Protein AF-A0A4Z0E5S8-F1 (afdb_monomer_lite)

Sequence (290 aa):
MPTSPVERHLGSRWPIILHRARAYRSSIPTEGMTGAAYADAVLFPDVEPTLIGEVLTLLNRRGLAWVRRSRGSVWVFGVRPKNIAIPKDTVAEASGALCQAIAGHMLALARTEAASRHASENGDQEGSCRLAGEGQVHCSRIVPIVRSHAIKGLALADIRNAMHDVFSPAAIEALTRYEARLAPEAVADALDEPQKAPKAKRLPNGLSLTEKAFEHIAAAGPAGATRTRLMDAIRPKPDAEAVSAVLAALTADGRVTEREVRSGGRGRPAVRFFAAPAGLSDAAAGLAAE

Structure (mmCIF, N/CA/C/O backbone):
data_AF-A0A4Z0E5S8-F1
#
_entry.id   AF-A0A4Z0E5S8-F1
#
loop_
_atom_site.group_PDB
_atom_site.id
_atom_site.type_symbol
_atom_site.label_atom_id
_atom_site.label_alt_id
_atom_site.label_comp_id
_atom_site.label_asym_id
_atom_site.label_entity_id
_atom_site.label_seq_id
_atom_site.pdbx_PDB_ins_code
_atom_site.Cartn_x
_atom_site.Cartn_y
_atom_site.Cartn_z
_atom_site.occupancy
_atom_site.B_iso_or_equiv
_atom_site.auth_seq_id
_atom_site.auth_comp_id
_atom_site.auth_asym_id
_atom_site.auth_atom_id
_atom_site.pdbx_PDB_model_num
ATOM 1 N N . MET A 1 1 ? -31.898 -15.618 -30.706 1.00 47.41 1 MET A N 1
ATOM 2 C CA . MET A 1 1 ? -31.291 -14.897 -29.561 1.00 47.41 1 MET A CA 1
ATOM 3 C C . MET A 1 1 ? -30.315 -13.869 -30.109 1.00 47.41 1 MET A C 1
ATOM 5 O O . MET A 1 1 ? -29.658 -14.208 -31.087 1.00 47.41 1 MET A O 1
ATOM 9 N N . PRO A 1 2 ? -30.210 -12.652 -29.550 1.00 48.88 2 PRO A N 1
ATOM 10 C CA . PRO A 1 2 ? -29.235 -11.685 -30.037 1.00 48.88 2 PRO A CA 1
ATOM 11 C C . PRO A 1 2 ? -27.818 -12.188 -29.727 1.00 48.88 2 PRO A C 1
ATOM 13 O O . PRO A 1 2 ? -27.374 -12.160 -28.582 1.00 48.88 2 PRO A O 1
ATOM 16 N N . THR A 1 3 ? -27.137 -12.694 -30.756 1.00 71.25 3 THR A N 1
ATOM 17 C CA . THR A 1 3 ? -25.705 -13.007 -30.739 1.00 71.25 3 THR A CA 1
ATOM 18 C C . THR A 1 3 ? -24.931 -11.716 -30.542 1.00 71.25 3 THR A C 1
ATOM 20 O O . THR A 1 3 ? -25.133 -10.757 -31.297 1.00 71.25 3 THR A O 1
ATOM 23 N N . SER A 1 4 ? -24.060 -11.668 -29.538 1.00 83.38 4 SER A N 1
ATOM 24 C CA . SER A 1 4 ? -23.247 -10.470 -29.307 1.00 83.38 4 SER A CA 1
ATOM 25 C C . SER A 1 4 ? -22.392 -10.149 -30.555 1.00 83.38 4 SER A C 1
ATOM 27 O O . SER A 1 4 ? -22.113 -11.048 -31.354 1.00 83.38 4 SER A O 1
ATOM 29 N N . PRO A 1 5 ? -21.967 -8.890 -30.774 1.00 87.94 5 PRO A N 1
ATOM 30 C CA . PRO A 1 5 ? -21.055 -8.547 -31.872 1.00 87.94 5 PRO A CA 1
ATOM 31 C C . PRO A 1 5 ? -19.803 -9.436 -31.910 1.00 87.94 5 PRO A C 1
ATOM 33 O O . PRO A 1 5 ? -19.400 -9.876 -32.981 1.00 87.94 5 PRO A O 1
ATOM 36 N N . VAL A 1 6 ? -19.276 -9.794 -30.738 1.00 86.69 6 VAL A N 1
ATOM 37 C CA . VAL A 1 6 ? -18.133 -10.703 -30.573 1.00 86.69 6 VAL A CA 1
ATOM 38 C C . VAL A 1 6 ? -18.473 -12.129 -30.981 1.00 86.69 6 VAL A C 1
ATOM 40 O O . VAL A 1 6 ? -17.678 -12.780 -31.643 1.00 86.69 6 VAL A O 1
ATOM 43 N N . GLU A 1 7 ? -19.662 -12.625 -30.637 1.00 88.12 7 GLU A N 1
ATOM 44 C CA . GLU A 1 7 ? -20.102 -13.961 -31.059 1.00 88.12 7 GLU A CA 1
ATOM 45 C C . GLU A 1 7 ? -20.242 -14.043 -32.583 1.00 88.12 7 GLU A C 1
ATOM 47 O O . GLU A 1 7 ? -19.864 -15.048 -33.180 1.00 88.12 7 GLU A O 1
ATOM 52 N N . ARG A 1 8 ? -20.729 -12.970 -33.222 1.00 89.19 8 ARG A N 1
ATOM 53 C CA . ARG A 1 8 ? -20.789 -12.875 -34.688 1.00 89.19 8 ARG A CA 1
ATOM 54 C C . ARG A 1 8 ? -19.401 -12.800 -35.316 1.00 89.19 8 ARG A C 1
ATOM 56 O O . ARG A 1 8 ? -19.171 -13.465 -36.317 1.00 89.19 8 ARG A O 1
ATOM 63 N N . HIS A 1 9 ? -18.493 -12.030 -34.718 1.00 89.81 9 HIS A N 1
ATOM 64 C CA . HIS A 1 9 ? -17.111 -11.909 -35.178 1.00 89.81 9 HIS A CA 1
ATOM 65 C C . HIS A 1 9 ? -16.350 -13.241 -35.075 1.00 89.81 9 HIS A C 1
ATOM 67 O O . HIS A 1 9 ? -15.668 -13.639 -36.011 1.00 89.81 9 HIS A O 1
ATOM 73 N N . LEU A 1 10 ? -16.513 -13.965 -33.964 1.00 88.62 10 LEU A N 1
ATOM 74 C CA . LEU A 1 10 ? -15.852 -15.254 -33.746 1.00 88.62 10 LEU A CA 1
ATOM 75 C C . LEU A 1 10 ? -16.464 -16.391 -34.578 1.00 88.62 10 LEU A C 1
ATOM 77 O O . LEU A 1 10 ? -15.788 -17.390 -34.827 1.00 88.62 10 LEU A O 1
ATOM 81 N N . GLY A 1 11 ? -17.727 -16.269 -34.998 1.00 90.62 11 GLY A N 1
ATOM 82 C CA . GLY A 1 11 ? -18.385 -17.213 -35.900 1.00 90.62 11 GLY A CA 1
ATOM 83 C C . GLY A 1 11 ? -18.255 -18.669 -35.438 1.00 90.62 11 GLY A C 1
ATOM 84 O O . GLY A 1 11 ? -18.666 -19.031 -34.333 1.00 90.62 11 GLY A O 1
ATOM 85 N N . SER A 1 12 ? -17.646 -19.512 -36.276 1.00 89.62 12 SER A N 1
ATOM 86 C CA . SER A 1 12 ? -17.435 -20.944 -36.009 1.00 89.62 12 SER A CA 1
ATOM 87 C C . SER A 1 12 ? -16.475 -21.239 -34.851 1.00 89.62 12 SER A C 1
ATOM 89 O O . SER A 1 12 ? -16.514 -22.339 -34.301 1.00 89.62 12 SER A O 1
ATOM 91 N N . ARG A 1 13 ? -15.654 -20.270 -34.422 1.00 90.62 13 ARG A N 1
ATOM 92 C CA . ARG A 1 13 ? -14.747 -20.427 -33.272 1.00 90.62 13 ARG A CA 1
ATOM 93 C C . ARG A 1 13 ? -15.487 -20.357 -31.939 1.00 90.62 13 ARG A C 1
ATOM 95 O O . ARG A 1 13 ? -15.035 -20.929 -30.948 1.00 90.62 13 ARG A O 1
ATOM 102 N N . TRP A 1 14 ? -16.651 -19.704 -31.897 1.00 92.38 14 TRP A N 1
ATOM 103 C CA . TRP A 1 14 ? -17.391 -19.497 -30.652 1.00 92.38 14 TRP A CA 1
ATOM 104 C C . TRP A 1 14 ? -17.839 -20.804 -29.967 1.00 92.38 14 TRP A C 1
ATOM 106 O O . TRP A 1 14 ? -17.567 -20.964 -28.773 1.00 92.38 14 TRP A O 1
ATOM 116 N N . PRO A 1 15 ? -18.440 -21.787 -30.669 1.00 91.31 15 PRO A N 1
ATOM 117 C CA . PRO A 1 15 ? -18.728 -23.099 -30.085 1.00 91.31 15 PRO A CA 1
ATOM 118 C C . PRO A 1 15 ? -17.496 -23.807 -29.497 1.00 91.31 15 PRO A C 1
ATOM 120 O O . PRO A 1 15 ? -17.596 -24.423 -28.435 1.00 91.31 15 PRO A O 1
ATOM 123 N N . ILE A 1 16 ? -16.331 -23.677 -30.141 1.00 91.88 16 ILE A N 1
ATOM 124 C CA . ILE A 1 16 ? -15.073 -24.300 -29.697 1.00 91.88 16 ILE A CA 1
ATOM 125 C C . ILE A 1 16 ? -14.588 -23.658 -28.390 1.00 91.88 16 ILE A C 1
ATOM 127 O O . ILE A 1 16 ? -14.186 -24.358 -27.459 1.00 91.88 16 ILE A O 1
ATOM 131 N N . ILE A 1 17 ? -14.668 -22.328 -28.291 1.00 92.06 17 ILE A N 1
ATOM 132 C CA . ILE A 1 17 ? -14.325 -21.574 -27.076 1.00 92.06 17 ILE A CA 1
ATOM 133 C C . ILE A 1 17 ? -15.254 -21.965 -25.920 1.00 92.06 17 ILE A C 1
ATOM 135 O O . ILE A 1 17 ? -14.788 -22.220 -24.811 1.00 92.06 17 ILE A O 1
ATOM 139 N N . LEU A 1 18 ? -16.565 -22.075 -26.168 1.00 92.69 18 LEU A N 1
ATOM 140 C CA . LEU A 1 18 ? -17.527 -22.500 -25.144 1.00 92.69 18 LEU A CA 1
ATOM 141 C C . LEU A 1 18 ? -17.250 -23.919 -24.640 1.00 92.69 18 LEU A C 1
ATOM 143 O O . LEU A 1 18 ? -17.365 -24.174 -23.440 1.00 92.69 18 LEU A O 1
ATOM 147 N N . HIS A 1 19 ? -16.906 -24.839 -25.544 1.00 92.12 19 HIS A N 1
ATOM 148 C CA . HIS A 1 19 ? -16.567 -26.210 -25.182 1.00 92.12 19 HIS A CA 1
ATOM 149 C C . HIS A 1 19 ? -15.310 -26.260 -24.303 1.00 92.12 19 HIS A C 1
ATOM 151 O O . HIS A 1 19 ? -15.353 -26.838 -23.216 1.00 92.12 19 HIS A O 1
ATOM 157 N N . ARG A 1 20 ? -14.233 -25.570 -24.704 1.00 93.00 20 ARG A N 1
ATOM 158 C CA . ARG A 1 20 ? -12.997 -25.476 -23.910 1.00 93.00 20 ARG A CA 1
ATOM 159 C C . ARG A 1 20 ? -13.226 -24.829 -22.551 1.00 93.00 20 ARG A C 1
ATOM 161 O O . ARG A 1 20 ? -12.823 -25.392 -21.541 1.00 93.00 20 ARG A O 1
ATOM 168 N N . ALA A 1 21 ? -13.937 -23.704 -22.497 1.00 91.69 21 ALA A N 1
ATOM 169 C CA . ALA A 1 21 ? -14.231 -23.023 -21.237 1.00 91.69 21 ALA A CA 1
ATOM 170 C C . ALA A 1 21 ? -15.026 -23.911 -20.264 1.00 91.69 21 ALA A C 1
ATOM 172 O O . ALA A 1 21 ? -14.779 -23.877 -19.060 1.00 91.69 21 ALA A O 1
ATOM 173 N N . ARG A 1 22 ? -15.953 -24.735 -20.776 1.00 92.69 22 ARG A N 1
ATOM 174 C CA . ARG A 1 22 ? -16.684 -25.729 -19.971 1.00 92.69 22 ARG A CA 1
ATOM 175 C C . ARG A 1 22 ? -15.772 -26.828 -19.446 1.00 92.69 22 ARG A C 1
ATOM 177 O O . ARG A 1 22 ? -15.832 -27.113 -18.255 1.00 92.69 22 ARG A O 1
ATOM 184 N N . ALA A 1 23 ? -14.951 -27.417 -20.313 1.00 91.38 23 ALA A N 1
ATOM 185 C CA . ALA A 1 23 ? -14.029 -28.486 -19.939 1.00 91.38 23 ALA A CA 1
ATOM 186 C C . ALA A 1 23 ? -12.989 -28.006 -18.914 1.00 91.38 23 ALA A C 1
ATOM 188 O O . ALA A 1 23 ? -12.665 -28.720 -17.972 1.00 91.38 23 ALA A O 1
ATOM 189 N N . TYR A 1 24 ? -12.521 -26.766 -19.056 1.00 90.94 24 TYR A N 1
ATOM 190 C CA . TYR A 1 24 ? -11.487 -26.202 -18.196 1.00 90.94 24 TYR A CA 1
ATOM 191 C C . TYR A 1 24 ? -12.008 -25.716 -16.838 1.00 90.94 24 TYR A C 1
ATOM 193 O O . TYR A 1 24 ? -11.225 -25.479 -15.92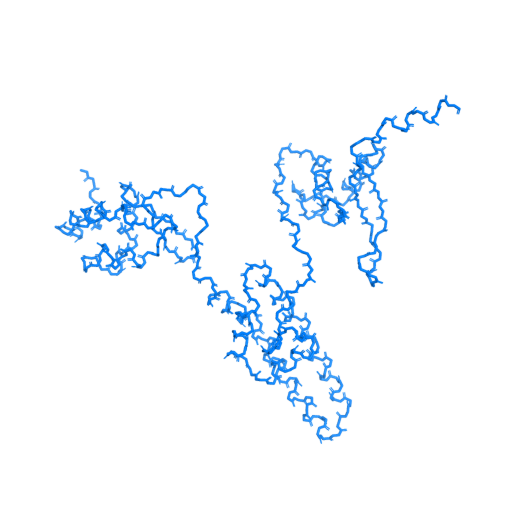4 1.00 90.94 24 TYR A O 1
ATOM 201 N N . ARG A 1 25 ? -13.329 -25.565 -16.673 1.00 88.19 25 ARG A N 1
ATOM 202 C CA . ARG A 1 25 ? -13.943 -24.946 -15.489 1.00 88.19 25 ARG A CA 1
ATOM 203 C C . ARG A 1 25 ? -13.520 -25.592 -14.166 1.00 88.19 25 ARG A C 1
ATOM 205 O O . ARG A 1 25 ? -13.305 -24.869 -13.196 1.00 88.19 25 ARG A O 1
ATOM 212 N N . SER A 1 26 ? -13.429 -26.921 -14.117 1.00 84.88 26 SER A N 1
ATOM 213 C CA . SER A 1 26 ? -13.019 -27.676 -12.921 1.00 84.88 26 SER A CA 1
ATOM 214 C C . SER A 1 26 ? -11.518 -27.613 -12.647 1.00 84.88 26 SER A C 1
ATOM 216 O O . SER A 1 26 ? -11.105 -27.865 -11.522 1.00 84.88 26 SER A O 1
ATOM 218 N N . SER A 1 27 ? -10.717 -27.272 -13.656 1.00 87.88 27 SER A N 1
ATOM 219 C CA . SER A 1 27 ? -9.258 -27.168 -13.561 1.00 87.88 27 SER A CA 1
ATOM 220 C C . SER A 1 27 ? -8.791 -25.782 -13.114 1.00 87.88 27 SER A C 1
ATOM 222 O O . SER A 1 27 ? -7.599 -25.573 -12.905 1.00 87.88 27 SER A O 1
ATOM 224 N N . ILE A 1 28 ? -9.708 -24.817 -12.976 1.00 86.56 28 ILE A N 1
ATOM 225 C CA . ILE A 1 28 ? -9.372 -23.484 -12.477 1.00 86.56 28 ILE A CA 1
ATOM 226 C C . ILE A 1 28 ? -9.097 -23.585 -10.968 1.00 86.56 28 ILE A C 1
ATOM 228 O O . ILE A 1 28 ? -9.996 -24.013 -10.237 1.00 86.56 28 ILE A O 1
ATOM 232 N N . PRO A 1 29 ? -7.916 -23.154 -10.484 1.00 82.44 29 PRO A N 1
ATOM 233 C CA . PRO A 1 29 ? -7.591 -23.159 -9.064 1.00 82.44 29 PRO A CA 1
ATOM 234 C C . PRO A 1 29 ? -8.644 -22.431 -8.230 1.00 82.44 29 PRO A C 1
ATOM 236 O O . PRO A 1 29 ? -9.232 -21.436 -8.666 1.00 82.44 29 PRO A O 1
ATOM 239 N N . THR A 1 30 ? -8.856 -22.897 -7.001 1.00 80.06 30 THR A N 1
ATOM 240 C CA . THR A 1 30 ? -9.837 -22.307 -6.081 1.00 80.06 30 THR A CA 1
ATOM 241 C C . THR A 1 30 ? -9.517 -20.841 -5.786 1.00 80.06 30 THR A C 1
ATOM 243 O O . THR A 1 30 ? -10.427 -20.017 -5.737 1.00 80.06 30 THR A O 1
ATOM 246 N N . GLU A 1 31 ? -8.233 -20.492 -5.666 1.00 76.75 31 GLU A N 1
ATOM 247 C CA . GLU A 1 31 ? -7.746 -19.113 -5.495 1.00 76.75 31 GLU A CA 1
ATOM 248 C C . GLU A 1 31 ? -7.916 -18.209 -6.729 1.00 76.75 31 GLU A C 1
ATOM 250 O O . GLU A 1 31 ? -7.772 -16.989 -6.628 1.00 76.75 31 GLU A O 1
ATOM 255 N N . GLY A 1 32 ? -8.314 -18.784 -7.865 1.00 83.94 32 GLY A N 1
ATOM 256 C CA . GLY A 1 32 ? -8.412 -18.113 -9.153 1.00 83.94 32 GLY A CA 1
ATOM 257 C C . GLY A 1 32 ? -7.076 -18.043 -9.883 1.00 83.94 32 GLY A C 1
ATOM 258 O O . GLY A 1 32 ? -6.019 -18.340 -9.341 1.00 83.94 32 GLY A O 1
ATOM 259 N N . MET A 1 33 ? -7.133 -17.636 -11.146 1.00 86.69 33 MET A N 1
ATOM 260 C CA . MET A 1 33 ? -5.951 -17.366 -11.967 1.00 86.69 33 MET A CA 1
ATOM 261 C C . MET A 1 33 ? -6.079 -16.023 -12.681 1.00 86.69 33 MET A C 1
ATOM 263 O O . MET A 1 33 ? -7.179 -15.468 -12.800 1.00 86.69 33 MET A O 1
ATOM 267 N N . THR A 1 34 ? -4.958 -15.493 -13.167 1.00 87.31 34 THR A N 1
ATOM 268 C CA . THR A 1 34 ? -4.949 -14.238 -13.921 1.00 87.31 34 THR A CA 1
ATOM 269 C C . THR A 1 34 ? -5.697 -14.393 -15.248 1.00 87.31 34 THR A C 1
ATOM 271 O O . THR A 1 34 ? -5.769 -15.472 -15.839 1.00 87.31 34 THR A O 1
ATOM 274 N N . GLY A 1 35 ? -6.268 -13.292 -15.740 1.00 84.19 35 GLY A N 1
ATOM 275 C CA . GLY A 1 35 ? -6.955 -13.265 -17.031 1.00 84.19 35 GLY A CA 1
ATOM 276 C C . GLY A 1 35 ? -6.046 -13.642 -18.203 1.00 84.19 35 GLY A C 1
ATOM 277 O O . GLY A 1 35 ? -6.537 -14.243 -19.150 1.00 84.19 35 GLY A O 1
ATOM 278 N N . ALA A 1 36 ? -4.745 -13.340 -18.111 1.00 84.56 36 ALA A N 1
ATOM 279 C CA . ALA A 1 36 ? -3.744 -13.728 -19.105 1.00 84.56 36 ALA A CA 1
ATOM 280 C C . ALA A 1 36 ? -3.529 -15.249 -19.117 1.00 84.56 36 ALA A C 1
ATOM 282 O O . ALA A 1 36 ? -3.735 -15.872 -20.150 1.00 84.56 36 ALA A O 1
ATOM 283 N N . ALA A 1 37 ? -3.268 -15.859 -17.954 1.00 86.06 37 ALA A N 1
ATOM 284 C CA . ALA A 1 37 ? -3.093 -17.310 -17.851 1.00 86.06 37 ALA A CA 1
ATOM 285 C C . ALA A 1 37 ? -4.333 -18.083 -18.332 1.00 86.06 37 ALA A C 1
ATOM 287 O O . ALA A 1 37 ? -4.222 -19.098 -19.017 1.00 86.06 37 ALA A O 1
ATOM 288 N N . TYR A 1 38 ? -5.534 -17.583 -18.019 1.00 91.12 38 TYR A N 1
ATOM 289 C CA . TYR A 1 38 ? -6.767 -18.177 -18.534 1.00 91.12 38 TYR A CA 1
ATOM 290 C C . TYR A 1 38 ? -6.914 -17.997 -20.051 1.00 91.12 38 TYR A C 1
ATOM 292 O O . TYR A 1 38 ? -7.385 -18.906 -20.735 1.00 91.12 38 TYR A O 1
ATOM 300 N N . ALA A 1 39 ? -6.542 -16.831 -20.586 1.00 89.56 39 ALA A N 1
ATOM 301 C CA . ALA A 1 39 ? -6.602 -16.580 -22.019 1.00 89.56 39 ALA A CA 1
ATOM 302 C C . ALA A 1 39 ? -5.656 -17.505 -22.789 1.00 89.56 39 ALA A C 1
ATOM 304 O O . ALA A 1 39 ? -6.098 -18.120 -23.755 1.00 89.56 39 ALA A O 1
ATOM 305 N N . ASP A 1 40 ? -4.425 -17.683 -22.317 1.00 89.25 40 ASP A N 1
ATOM 306 C CA . ASP A 1 40 ? -3.447 -18.580 -22.937 1.00 89.25 40 ASP A CA 1
ATOM 307 C C . ASP A 1 40 ? -3.916 -20.041 -22.911 1.00 89.25 40 ASP A C 1
ATOM 309 O O . ASP A 1 40 ? -3.779 -20.760 -23.897 1.00 89.25 40 ASP A O 1
ATOM 313 N N . ALA A 1 41 ? -4.538 -20.475 -21.809 1.00 89.06 41 ALA A N 1
ATOM 314 C CA . ALA A 1 41 ? -4.999 -21.854 -21.653 1.00 89.06 41 ALA A CA 1
ATOM 315 C C . ALA A 1 41 ? -6.286 -22.182 -22.435 1.00 89.06 41 ALA A C 1
ATOM 317 O O . ALA A 1 41 ? -6.492 -23.328 -22.837 1.00 89.06 41 ALA A O 1
ATOM 318 N N . VAL A 1 42 ? -7.194 -21.212 -22.602 1.00 91.25 42 VAL A N 1
ATOM 319 C CA . VAL A 1 42 ? -8.570 -21.477 -23.074 1.00 91.25 42 VAL A CA 1
ATOM 320 C C . VAL A 1 42 ? -8.922 -20.737 -24.361 1.00 91.25 42 VAL A C 1
ATOM 322 O O . VAL A 1 42 ? -9.672 -21.270 -25.182 1.00 91.25 42 VAL A O 1
ATOM 325 N N . LEU A 1 43 ? -8.442 -19.504 -24.522 1.00 90.31 43 LEU A N 1
ATOM 326 C CA . LEU A 1 43 ? -8.875 -18.589 -25.581 1.00 90.31 43 LEU A CA 1
ATOM 327 C C . LEU A 1 43 ? -7.890 -18.530 -26.752 1.00 90.31 43 LEU A C 1
ATOM 329 O O . LEU A 1 43 ? -8.319 -18.337 -27.888 1.00 90.31 43 LEU A O 1
ATOM 333 N N . PHE A 1 44 ? -6.596 -18.701 -26.491 1.00 85.69 44 PHE A N 1
ATOM 334 C CA . PHE A 1 44 ? -5.562 -18.738 -27.516 1.00 85.69 44 PHE A CA 1
ATOM 335 C C . PHE A 1 44 ? -5.570 -20.092 -28.256 1.00 85.69 44 PHE A C 1
ATOM 337 O O . PHE A 1 44 ? -5.833 -21.127 -27.633 1.00 85.69 44 PHE A O 1
ATOM 344 N N . PRO A 1 45 ? -5.303 -20.129 -29.579 1.00 86.62 45 PRO A N 1
ATOM 345 C CA . PRO A 1 45 ? -5.044 -19.009 -30.500 1.00 86.62 45 PRO A CA 1
ATOM 346 C C . PRO A 1 45 ? -6.304 -18.383 -31.130 1.00 86.62 45 PRO A C 1
ATOM 348 O O . PRO A 1 45 ? -6.209 -17.530 -32.006 1.00 86.62 45 PRO A O 1
ATOM 351 N N . ASP A 1 46 ? -7.499 -18.818 -30.739 1.00 86.56 46 ASP A N 1
ATOM 352 C CA . ASP A 1 46 ? -8.738 -18.527 -31.470 1.00 86.56 46 ASP A CA 1
ATOM 353 C C . ASP A 1 46 ? -9.296 -17.115 -31.274 1.00 86.56 46 ASP A C 1
ATOM 355 O O . ASP A 1 46 ? -10.117 -16.665 -32.084 1.00 86.56 46 ASP A O 1
ATOM 359 N N . VAL A 1 47 ? -8.872 -16.438 -30.206 1.00 88.88 47 VAL A N 1
ATOM 360 C CA . VAL A 1 47 ? -9.325 -15.101 -29.815 1.00 88.88 47 VAL A CA 1
ATOM 361 C C . VAL A 1 47 ? -8.172 -14.109 -29.905 1.00 88.88 47 VAL A C 1
ATOM 363 O O . VAL A 1 47 ? -7.130 -14.288 -29.278 1.00 88.88 47 VAL A O 1
ATOM 366 N N . GLU A 1 48 ? -8.388 -13.023 -30.643 1.00 88.12 48 GLU A N 1
ATOM 367 C CA . GLU A 1 48 ? -7.433 -11.921 -30.736 1.00 88.12 48 GLU A CA 1
ATOM 368 C C . GLU A 1 48 ? -7.245 -11.222 -29.376 1.00 88.12 48 GLU A C 1
ATOM 370 O O . GLU A 1 48 ? -8.228 -11.042 -28.645 1.00 88.12 48 GLU A O 1
ATOM 375 N N . PRO A 1 49 ? -6.026 -10.752 -29.036 1.00 85.44 49 PRO A N 1
ATOM 376 C CA . PRO A 1 49 ? -5.750 -10.108 -27.750 1.00 85.44 49 PRO A CA 1
ATOM 377 C C . PRO A 1 49 ? -6.690 -8.946 -27.401 1.00 85.44 49 PRO A C 1
ATOM 379 O O . PRO A 1 49 ? -7.084 -8.776 -26.246 1.00 85.44 49 PRO A O 1
ATOM 382 N N . THR A 1 50 ? -7.103 -8.180 -28.410 1.00 88.62 50 THR A N 1
ATOM 383 C CA . THR A 1 50 ? -8.032 -7.045 -28.297 1.00 88.62 50 THR A CA 1
ATOM 384 C C . THR A 1 50 ? -9.440 -7.463 -27.858 1.00 88.62 50 THR A C 1
ATOM 386 O O . THR A 1 50 ? -10.131 -6.686 -27.201 1.00 88.62 50 THR A O 1
ATOM 389 N N . LEU A 1 51 ? -9.856 -8.700 -28.150 1.00 89.81 51 LEU A N 1
ATOM 390 C CA . LEU A 1 51 ? -11.197 -9.226 -27.871 1.00 89.81 51 LEU A CA 1
ATOM 391 C C . LEU A 1 51 ? -11.284 -10.042 -26.573 1.00 89.81 51 LEU A C 1
ATOM 393 O O . LEU A 1 51 ? -12.389 -10.338 -26.106 1.00 89.81 51 LEU A O 1
ATOM 397 N N . ILE A 1 52 ? -10.151 -10.377 -25.943 1.00 88.31 52 ILE A N 1
ATOM 398 C CA . ILE A 1 52 ? -10.095 -11.203 -24.720 1.00 88.31 52 ILE A CA 1
ATOM 399 C C . ILE A 1 52 ? -11.002 -10.637 -23.620 1.00 88.31 52 ILE A C 1
ATOM 401 O O . ILE A 1 52 ? -11.768 -11.370 -22.987 1.00 88.31 52 ILE A O 1
ATOM 405 N N . GLY A 1 53 ? -10.963 -9.320 -23.399 1.00 86.31 53 GLY A N 1
ATOM 406 C CA . GLY A 1 53 ? -11.771 -8.668 -22.368 1.00 86.31 53 GLY A CA 1
ATOM 407 C C . GLY A 1 53 ? -13.279 -8.847 -22.584 1.00 86.31 53 GLY A C 1
ATOM 408 O O . GLY A 1 53 ? -14.036 -9.066 -21.628 1.00 86.31 53 GLY A O 1
ATOM 409 N N . GLU A 1 54 ? -13.726 -8.798 -23.835 1.00 91.19 54 GLU A N 1
ATOM 410 C CA . GLU A 1 54 ? -15.133 -8.951 -24.194 1.00 91.19 54 GLU A CA 1
ATOM 411 C C . GLU A 1 54 ? -15.573 -10.416 -24.099 1.00 91.19 54 GLU A C 1
ATOM 413 O O . GLU A 1 54 ? -16.607 -10.710 -23.490 1.00 91.19 54 GLU A O 1
ATOM 418 N N . VAL A 1 55 ? -14.739 -11.348 -24.573 1.00 91.06 55 VAL A N 1
ATOM 419 C CA . VAL A 1 55 ? -14.971 -12.796 -24.457 1.00 91.06 55 VAL A CA 1
ATOM 420 C C . VAL A 1 55 ? -15.087 -13.231 -22.995 1.00 91.06 55 VAL A C 1
ATOM 422 O O . VAL A 1 55 ? -16.060 -13.892 -22.629 1.00 91.06 55 VAL A O 1
ATOM 425 N N . LEU A 1 56 ? -14.180 -12.788 -22.119 1.00 91.88 56 LEU A N 1
ATOM 42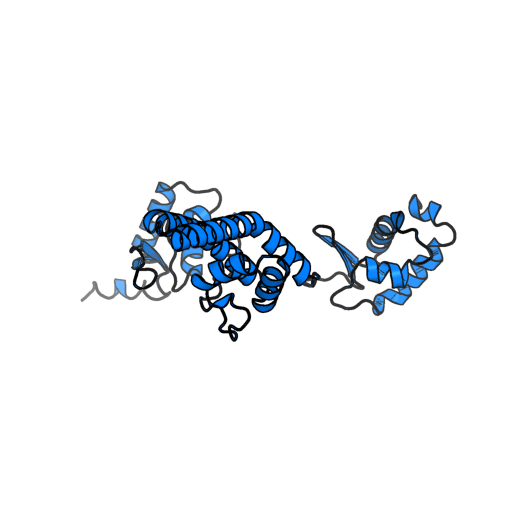6 C CA . LEU A 1 56 ? -14.257 -13.069 -20.679 1.00 91.88 56 LEU A CA 1
ATOM 427 C C . LEU A 1 56 ? -15.556 -12.537 -20.054 1.00 91.88 56 LEU A C 1
ATOM 429 O O . LEU A 1 56 ? -16.152 -13.178 -19.186 1.00 91.88 56 LEU A O 1
ATOM 433 N N . THR A 1 57 ? -16.043 -11.380 -20.515 1.00 91.00 57 THR A N 1
ATOM 434 C CA . THR A 1 57 ? -17.327 -10.829 -20.054 1.00 91.00 57 THR A CA 1
ATOM 435 C C . THR A 1 57 ? -18.498 -11.727 -20.452 1.00 91.00 57 THR A C 1
ATOM 437 O O . THR A 1 57 ? -19.409 -11.940 -19.648 1.00 91.00 57 THR A O 1
ATOM 440 N N . LEU A 1 58 ? -18.478 -12.279 -21.667 1.00 90.50 58 LEU A N 1
ATOM 441 C CA . LEU A 1 58 ? -19.510 -13.196 -22.153 1.00 90.50 58 LEU A CA 1
ATOM 442 C C . LEU A 1 58 ? -19.488 -14.533 -21.409 1.00 90.50 58 LEU A C 1
ATOM 444 O O . LEU A 1 58 ? -20.547 -15.012 -21.000 1.00 90.50 58 LEU A O 1
ATOM 448 N N . LEU A 1 59 ? -18.305 -15.102 -21.166 1.00 91.38 59 LEU A N 1
ATOM 449 C CA . LEU A 1 59 ? -18.156 -16.338 -20.390 1.00 91.38 59 LEU A CA 1
ATOM 450 C C . LEU A 1 59 ? -18.686 -16.180 -18.956 1.00 91.38 59 LEU A C 1
ATOM 452 O O . LEU A 1 59 ? -19.369 -17.077 -18.456 1.00 91.38 59 LEU A O 1
ATOM 456 N N . ASN A 1 60 ? -18.466 -15.012 -18.342 1.00 90.81 60 ASN A N 1
ATOM 457 C CA . ASN A 1 60 ? -19.017 -14.663 -17.031 1.00 90.81 60 ASN A CA 1
ATOM 458 C C . ASN A 1 60 ? -20.538 -14.557 -17.027 1.00 90.81 60 ASN A C 1
ATOM 460 O O . ASN A 1 60 ? -21.200 -15.156 -16.181 1.00 90.81 60 ASN A O 1
ATOM 464 N N . ARG A 1 61 ? -21.115 -13.859 -18.010 1.00 86.88 61 ARG A N 1
ATOM 465 C CA . ARG A 1 61 ? -22.577 -13.766 -18.156 1.00 86.88 61 ARG A CA 1
ATOM 466 C C . ARG A 1 61 ? -23.229 -15.134 -18.365 1.00 86.88 61 ARG A C 1
ATOM 468 O O . ARG A 1 61 ? -24.343 -15.346 -17.902 1.00 86.88 61 ARG A O 1
ATOM 475 N N . ARG A 1 62 ? -22.532 -16.060 -19.030 1.00 86.31 62 ARG A N 1
ATOM 476 C CA . ARG A 1 62 ? -22.987 -17.439 -19.271 1.00 86.31 62 ARG A CA 1
ATOM 477 C C . ARG A 1 62 ? -22.670 -18.409 -18.123 1.00 86.31 62 ARG A C 1
ATOM 479 O O . ARG A 1 62 ? -22.979 -19.591 -18.243 1.00 86.31 62 ARG A O 1
ATOM 486 N N . GLY A 1 63 ? -22.054 -17.945 -17.031 1.00 85.94 63 GLY A N 1
ATOM 487 C CA . GLY A 1 63 ? -21.740 -18.768 -15.858 1.00 85.94 63 GLY A CA 1
ATOM 488 C C . GLY A 1 63 ? -20.696 -19.864 -16.104 1.00 85.94 63 GLY A C 1
ATOM 489 O O . GLY A 1 63 ? -20.627 -20.819 -15.332 1.00 85.94 63 GLY A O 1
ATOM 490 N N . LEU A 1 64 ? -19.905 -19.750 -17.176 1.00 87.38 64 LEU A N 1
ATOM 491 C CA . LEU A 1 64 ? -18.869 -20.730 -17.521 1.00 87.38 64 LEU A CA 1
ATOM 492 C C . LEU A 1 64 ? -17.572 -20.494 -16.753 1.00 87.38 64 LEU A C 1
ATOM 494 O O . LEU A 1 64 ? -16.902 -21.445 -16.369 1.00 87.38 64 LEU A O 1
ATOM 498 N N . ALA A 1 65 ? -17.259 -19.231 -16.493 1.00 89.06 65 ALA A N 1
ATOM 499 C CA . ALA A 1 65 ? -16.158 -18.816 -15.643 1.00 89.06 65 ALA A CA 1
ATOM 500 C C . ALA A 1 65 ? -16.579 -17.546 -14.915 1.00 89.06 65 ALA A C 1
ATOM 502 O O . ALA A 1 65 ? -17.187 -16.674 -15.521 1.00 89.06 65 ALA A O 1
ATOM 503 N N . TRP A 1 66 ? -16.276 -17.413 -13.632 1.00 90.38 66 TRP A N 1
ATOM 504 C CA . TRP A 1 66 ? -16.546 -16.176 -12.916 1.00 90.38 66 TRP A CA 1
ATOM 505 C C . TRP A 1 66 ? -15.372 -15.215 -13.075 1.00 90.38 66 TRP A C 1
ATOM 507 O O . TRP A 1 66 ? -14.232 -15.579 -12.798 1.00 90.38 66 TRP A O 1
ATOM 517 N N . VAL A 1 67 ? -15.649 -13.987 -13.514 1.00 88.69 67 VAL A N 1
ATOM 518 C CA . VAL A 1 67 ? -14.612 -12.993 -13.826 1.00 88.69 67 VAL A CA 1
ATOM 519 C C . VAL A 1 67 ? -14.741 -11.780 -12.913 1.00 88.69 67 VAL A C 1
ATOM 521 O O . VAL A 1 67 ? -15.793 -11.138 -12.861 1.00 88.69 67 VAL A O 1
ATOM 524 N N . ARG A 1 68 ? -13.646 -11.422 -12.234 1.00 83.75 68 ARG A N 1
ATOM 525 C CA . ARG A 1 68 ? -13.533 -10.215 -11.403 1.00 83.75 68 ARG A CA 1
ATOM 526 C C . ARG A 1 68 ? -12.482 -9.269 -11.956 1.00 83.75 68 ARG A C 1
ATOM 528 O O . ARG A 1 68 ? -11.366 -9.671 -12.260 1.00 83.75 68 ARG A O 1
ATOM 535 N N . ARG A 1 69 ? -12.842 -7.987 -12.027 1.00 83.69 69 ARG A N 1
ATOM 536 C CA . ARG A 1 69 ? -11.951 -6.894 -12.427 1.00 83.69 69 ARG A CA 1
ATOM 537 C C . ARG A 1 69 ? -11.700 -5.982 -11.235 1.00 83.69 69 ARG A C 1
ATOM 539 O O . ARG A 1 69 ? -12.647 -5.597 -10.552 1.00 83.69 69 ARG A O 1
ATOM 546 N N . SER A 1 70 ? -10.442 -5.658 -10.960 1.00 73.69 70 SER A N 1
ATOM 547 C CA . SER A 1 70 ? -10.068 -4.763 -9.863 1.00 73.69 70 SER A CA 1
ATOM 548 C C . SER A 1 70 ? -8.755 -4.059 -10.177 1.00 73.69 70 SER A C 1
ATOM 550 O O . SER A 1 70 ? -7.752 -4.732 -10.371 1.00 73.69 70 SER A O 1
ATOM 552 N N . ARG A 1 71 ? -8.755 -2.717 -10.159 1.00 70.25 71 ARG A N 1
ATOM 553 C CA . ARG A 1 71 ? -7.558 -1.862 -10.327 1.00 70.25 71 ARG A CA 1
ATOM 554 C C . ARG A 1 71 ? -6.646 -2.286 -11.494 1.00 70.25 71 ARG A C 1
ATOM 556 O O . ARG A 1 71 ? -5.447 -2.407 -11.317 1.00 70.25 71 ARG A O 1
ATOM 563 N N . GLY A 1 72 ? -7.222 -2.550 -12.666 1.00 67.62 72 GLY A N 1
ATOM 564 C CA . GLY A 1 72 ? -6.457 -2.947 -13.856 1.00 67.62 72 GLY A CA 1
ATOM 565 C C . GLY A 1 72 ? -6.140 -4.443 -13.967 1.00 67.62 72 GLY A C 1
ATOM 566 O O . GLY A 1 72 ? -5.767 -4.890 -15.043 1.00 67.62 72 GLY A O 1
ATOM 567 N N . SER A 1 73 ? -6.368 -5.248 -12.925 1.00 72.88 73 SER A N 1
ATOM 568 C CA . SER A 1 73 ? -6.186 -6.704 -12.985 1.00 72.88 73 SER A CA 1
ATOM 569 C C . SER A 1 73 ? -7.501 -7.437 -13.274 1.00 72.88 73 SER A C 1
ATOM 571 O O . SER A 1 73 ? -8.568 -7.058 -12.772 1.00 72.88 73 SER A O 1
ATOM 573 N N . VAL A 1 74 ? -7.416 -8.527 -14.042 1.00 81.00 74 VAL A N 1
ATOM 574 C CA . VAL A 1 74 ? -8.530 -9.440 -14.348 1.00 81.00 74 VAL A CA 1
ATOM 575 C C . VAL A 1 74 ? -8.227 -10.811 -13.759 1.00 81.00 74 VAL A C 1
ATOM 577 O O . VAL A 1 74 ? -7.132 -11.327 -13.954 1.00 81.00 74 VAL A O 1
ATOM 580 N N . TRP A 1 75 ? -9.202 -11.393 -13.064 1.00 86.94 75 TRP A N 1
ATOM 581 C CA . TRP A 1 75 ? -9.098 -12.701 -12.423 1.00 86.94 75 TRP A CA 1
ATOM 582 C C . TRP A 1 75 ? -10.265 -13.600 -12.805 1.00 86.94 75 TRP A C 1
ATOM 584 O O . TRP A 1 75 ? -11.404 -13.127 -12.884 1.00 86.94 75 TRP A O 1
ATOM 594 N N . VAL A 1 76 ? -9.975 -14.882 -13.017 1.00 88.06 76 VAL A N 1
ATOM 595 C CA . VAL A 1 76 ? -10.919 -15.891 -13.507 1.00 88.06 76 VAL A CA 1
ATOM 596 C C . VAL A 1 76 ? -10.993 -17.067 -12.531 1.00 88.06 76 VAL A C 1
ATOM 598 O O . VAL A 1 76 ? -9.971 -17.542 -12.045 1.00 88.06 76 VAL A O 1
ATOM 601 N N . PHE A 1 77 ? -12.213 -17.526 -12.239 1.00 89.38 77 PHE A N 1
ATOM 602 C CA . PHE A 1 77 ? -12.520 -18.556 -11.240 1.00 89.38 77 PHE A CA 1
ATOM 603 C C . PHE A 1 77 ? -13.532 -19.567 -11.798 1.00 89.38 77 PHE A C 1
ATOM 605 O O . PHE A 1 77 ? -14.431 -19.192 -12.552 1.00 89.38 77 PHE A O 1
ATOM 612 N N . GLY A 1 78 ? -13.455 -20.838 -11.392 1.00 85.88 78 GLY A N 1
ATOM 613 C CA . GLY A 1 78 ? -14.441 -21.862 -11.791 1.00 85.88 78 GLY A CA 1
ATOM 614 C C . GLY A 1 78 ? -15.808 -21.716 -11.110 1.00 85.88 78 GLY A C 1
ATOM 615 O O . GLY A 1 78 ? -16.851 -22.080 -11.669 1.00 85.88 78 GLY A O 1
ATOM 616 N N . VAL A 1 79 ? -15.818 -21.127 -9.913 1.00 83.12 79 VAL A N 1
ATOM 617 C CA . VAL A 1 79 ? -17.008 -20.827 -9.109 1.00 83.12 79 VAL A CA 1
ATOM 618 C C . VAL A 1 79 ? -16.930 -19.404 -8.570 1.00 83.12 79 VAL A C 1
ATOM 620 O O . VAL A 1 79 ? -15.844 -18.861 -8.386 1.00 83.12 79 VAL A O 1
ATOM 623 N N . ARG A 1 80 ? -18.084 -18.781 -8.303 1.00 80.69 80 ARG A N 1
ATOM 624 C CA . ARG A 1 80 ? -18.128 -17.437 -7.714 1.00 80.69 80 ARG A CA 1
ATOM 625 C C . ARG A 1 80 ? -17.512 -17.482 -6.306 1.00 80.69 80 ARG A C 1
ATOM 627 O O . ARG A 1 80 ? -18.100 -18.116 -5.426 1.00 80.69 80 ARG A O 1
ATOM 634 N N . PRO A 1 81 ? -16.383 -16.804 -6.055 1.00 66.31 81 PRO A N 1
ATOM 635 C CA . PRO A 1 81 ? -15.747 -16.820 -4.753 1.00 66.31 81 PRO A CA 1
ATOM 636 C C . PRO A 1 81 ? -16.609 -16.039 -3.766 1.00 66.31 81 PRO A C 1
ATOM 638 O O . PRO A 1 81 ? -17.025 -14.910 -4.041 1.00 66.31 81 PRO A O 1
ATOM 641 N N . LYS A 1 82 ? -16.880 -16.642 -2.604 1.00 55.91 82 LYS A N 1
ATOM 642 C CA . LYS A 1 82 ? -17.633 -15.971 -1.539 1.00 55.91 82 LYS A CA 1
ATOM 643 C C . LYS A 1 82 ? -16.761 -15.043 -0.696 1.00 55.91 82 LYS A C 1
ATOM 645 O O . LYS A 1 82 ? -17.307 -14.062 -0.225 1.00 55.91 82 LYS A O 1
ATOM 650 N N . ASN A 1 83 ? -15.451 -15.296 -0.560 1.00 52.59 83 ASN A N 1
ATOM 651 C CA . ASN A 1 83 ? -14.502 -14.466 0.208 1.00 52.59 83 ASN A CA 1
ATOM 652 C C . ASN A 1 83 ? -13.031 -14.813 -0.111 1.00 52.59 83 ASN A C 1
ATOM 654 O O . ASN A 1 83 ? -12.234 -15.047 0.791 1.00 52.59 83 ASN A O 1
ATOM 658 N N . ILE A 1 84 ? -12.651 -14.890 -1.388 1.00 47.00 84 ILE A N 1
ATOM 659 C CA . ILE A 1 84 ? -11.256 -15.191 -1.743 1.00 47.00 84 ILE A CA 1
ATOM 660 C C . ILE A 1 84 ? -10.490 -13.877 -1.898 1.00 47.00 84 ILE A C 1
ATOM 662 O O . ILE A 1 84 ? -10.817 -13.036 -2.748 1.00 47.00 84 ILE A O 1
ATOM 666 N N . ALA A 1 85 ? -9.510 -13.682 -1.013 1.00 48.38 85 ALA A N 1
ATOM 667 C CA . ALA A 1 85 ? -8.493 -12.658 -1.166 1.00 48.38 85 ALA A CA 1
ATOM 668 C C . ALA A 1 85 ? -7.661 -13.039 -2.389 1.00 48.38 85 ALA A C 1
ATOM 670 O O . ALA A 1 85 ? -7.013 -14.077 -2.410 1.00 48.38 85 ALA A O 1
ATOM 671 N N . ILE A 1 86 ? -7.758 -12.225 -3.434 1.00 51.00 86 ILE A N 1
ATOM 672 C CA . ILE A 1 86 ? -6.996 -12.436 -4.657 1.00 51.00 86 ILE A CA 1
ATOM 673 C C . ILE A 1 86 ? -5.526 -12.157 -4.333 1.00 51.00 86 ILE A C 1
ATOM 675 O O . ILE A 1 86 ? -5.244 -11.022 -3.920 1.00 51.00 86 ILE A O 1
ATOM 679 N N . PRO A 1 87 ? -4.609 -13.122 -4.520 1.00 45.06 87 PRO A N 1
ATOM 680 C CA . PRO A 1 87 ? -3.187 -12.840 -4.445 1.00 45.06 87 PRO A CA 1
ATOM 681 C C . PRO A 1 87 ? -2.882 -11.933 -5.632 1.00 45.06 87 PRO A C 1
ATOM 683 O O . PRO A 1 87 ? -2.952 -12.367 -6.774 1.00 45.06 87 PRO A O 1
ATOM 686 N N . LYS A 1 88 ? -2.627 -10.642 -5.409 1.00 49.41 88 LYS A N 1
ATOM 687 C CA . LYS A 1 88 ? -1.973 -9.884 -6.480 1.00 49.41 88 LYS A CA 1
ATOM 688 C C . LYS A 1 88 ? -0.549 -10.429 -6.551 1.00 49.41 88 LYS A C 1
ATOM 690 O O . LYS A 1 88 ? -0.016 -10.808 -5.510 1.00 49.41 88 LYS A O 1
ATOM 695 N N . ASP A 1 89 ? 0.090 -10.375 -7.710 1.00 55.16 89 ASP A N 1
ATOM 696 C CA . ASP A 1 89 ? 1.552 -10.306 -7.739 1.00 55.16 89 ASP A CA 1
ATOM 697 C C . ASP A 1 89 ? 1.958 -8.962 -7.118 1.00 55.16 89 ASP A C 1
ATOM 699 O O . ASP A 1 89 ? 2.192 -7.956 -7.780 1.00 55.16 89 ASP A O 1
ATOM 703 N N . THR A 1 90 ? 1.865 -8.915 -5.788 1.00 55.88 90 THR A N 1
ATOM 704 C CA . THR A 1 90 ? 1.807 -7.695 -4.985 1.00 55.88 90 THR A CA 1
ATOM 705 C C . THR A 1 90 ? 3.174 -7.086 -4.797 1.00 55.88 90 THR A C 1
ATOM 707 O O . THR A 1 90 ? 3.254 -5.885 -4.582 1.00 55.88 90 THR A O 1
ATOM 710 N N . VAL A 1 91 ? 4.227 -7.902 -4.804 1.00 52.81 91 VAL A N 1
ATOM 711 C CA . VAL A 1 91 ? 5.529 -7.490 -4.279 1.00 52.81 91 VAL A CA 1
ATOM 712 C C . VAL A 1 91 ? 6.194 -6.498 -5.225 1.00 52.81 91 VAL A C 1
ATOM 714 O O . VAL A 1 91 ? 6.484 -5.387 -4.803 1.00 52.81 91 VAL A O 1
ATOM 717 N N . ALA A 1 92 ? 6.324 -6.819 -6.516 1.00 62.91 92 ALA A N 1
ATOM 718 C CA . ALA A 1 92 ? 6.943 -5.916 -7.491 1.00 62.91 92 ALA A CA 1
ATOM 719 C C . ALA A 1 92 ? 6.163 -4.597 -7.660 1.00 62.91 92 ALA A C 1
ATOM 721 O O . ALA A 1 92 ? 6.759 -3.522 -7.696 1.00 62.91 92 ALA A O 1
ATOM 722 N N . GLU A 1 93 ? 4.828 -4.654 -7.694 1.00 67.12 93 GLU A N 1
ATOM 723 C CA . GLU A 1 93 ? 3.981 -3.458 -7.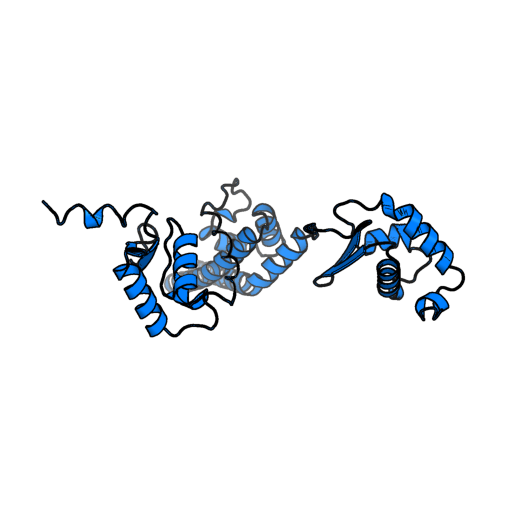809 1.00 67.12 93 GLU A CA 1
ATOM 724 C C . GLU A 1 93 ? 4.018 -2.604 -6.526 1.00 67.12 93 GLU A C 1
ATOM 726 O O . GLU A 1 93 ? 4.101 -1.377 -6.592 1.00 67.12 93 GLU A O 1
ATOM 731 N N . ALA A 1 94 ? 3.996 -3.229 -5.342 1.00 62.41 94 ALA A N 1
ATOM 732 C CA . ALA A 1 94 ? 4.078 -2.520 -4.065 1.00 62.41 94 ALA A CA 1
ATOM 733 C C . ALA A 1 94 ? 5.472 -1.933 -3.813 1.00 62.41 94 ALA A C 1
ATOM 735 O O . ALA A 1 94 ? 5.565 -0.812 -3.310 1.00 62.41 94 ALA A O 1
ATOM 736 N N . SER A 1 95 ? 6.532 -2.648 -4.194 1.00 74.69 95 SER A N 1
ATOM 737 C CA . SER A 1 95 ? 7.910 -2.157 -4.174 1.00 74.69 95 SER A CA 1
ATOM 738 C C . SER A 1 95 ? 8.098 -1.002 -5.157 1.00 74.69 95 SER A C 1
ATOM 740 O O . SER A 1 95 ? 8.650 0.030 -4.784 1.00 74.69 95 SER A O 1
ATOM 742 N N . GLY A 1 96 ? 7.543 -1.099 -6.369 1.00 77.12 96 GLY A N 1
ATOM 743 C CA . GLY A 1 96 ? 7.546 -0.002 -7.340 1.00 77.12 96 GLY A CA 1
ATOM 744 C C . GLY A 1 96 ? 6.822 1.246 -6.824 1.00 77.12 96 GLY A C 1
ATOM 745 O O . GLY A 1 96 ? 7.361 2.352 -6.891 1.00 77.12 96 GLY A O 1
ATOM 746 N N . ALA A 1 97 ? 5.637 1.076 -6.229 1.00 81.31 97 ALA A N 1
ATOM 747 C CA . ALA A 1 97 ? 4.882 2.173 -5.622 1.00 81.31 97 ALA A CA 1
ATOM 748 C C . ALA A 1 97 ? 5.619 2.810 -4.430 1.00 81.31 97 ALA A C 1
ATOM 750 O O . ALA A 1 97 ? 5.575 4.031 -4.262 1.00 81.31 97 ALA A O 1
ATOM 751 N N . LEU A 1 98 ? 6.313 2.003 -3.619 1.00 87.81 98 LEU A N 1
ATOM 752 C CA . LEU A 1 98 ? 7.171 2.499 -2.546 1.00 87.81 98 LEU A CA 1
ATOM 753 C C . LEU A 1 98 ? 8.307 3.354 -3.112 1.00 87.81 98 LEU A C 1
ATOM 755 O O . LEU A 1 98 ? 8.450 4.505 -2.698 1.00 87.81 98 LEU A O 1
ATOM 759 N N . CYS A 1 99 ? 9.082 2.819 -4.061 1.00 86.31 99 CYS A N 1
ATOM 760 C CA . CYS A 1 99 ? 10.218 3.521 -4.652 1.00 86.31 99 CYS A CA 1
ATOM 761 C C . CYS A 1 99 ? 9.775 4.837 -5.299 1.00 86.31 99 CYS A C 1
ATOM 763 O O . CYS A 1 99 ? 10.382 5.878 -5.055 1.00 86.31 99 CYS A O 1
ATOM 765 N N . GLN A 1 100 ? 8.652 4.843 -6.018 1.00 87.62 100 GLN A N 1
ATOM 766 C CA . GLN A 1 100 ? 8.091 6.068 -6.587 1.00 87.62 100 GLN A CA 1
ATOM 767 C C . GLN A 1 100 ? 7.722 7.103 -5.511 1.00 87.62 100 GLN A C 1
ATOM 769 O O . GLN A 1 100 ? 7.996 8.292 -5.678 1.00 87.62 100 GLN A O 1
ATOM 774 N N . ALA A 1 101 ? 7.129 6.669 -4.394 1.00 87.44 101 ALA A N 1
ATOM 775 C CA . ALA A 1 101 ? 6.715 7.559 -3.311 1.00 87.44 101 ALA A CA 1
ATOM 776 C C . ALA A 1 101 ? 7.894 8.210 -2.567 1.00 87.44 101 ALA A C 1
ATOM 778 O O . ALA A 1 101 ? 7.738 9.308 -2.032 1.00 87.44 101 ALA A O 1
ATOM 779 N N . ILE A 1 102 ? 9.059 7.555 -2.522 1.00 91.69 102 ILE A N 1
ATOM 780 C CA . ILE A 1 102 ? 10.243 8.064 -1.810 1.00 91.69 102 ILE A CA 1
ATOM 781 C C . ILE A 1 102 ? 11.308 8.670 -2.733 1.00 91.69 102 ILE A C 1
ATOM 783 O O . ILE A 1 102 ? 12.205 9.346 -2.234 1.00 91.69 102 ILE A O 1
ATOM 787 N N . ALA A 1 103 ? 11.202 8.499 -4.055 1.00 87.31 103 ALA A N 1
ATOM 788 C CA . ALA A 1 103 ? 12.238 8.880 -5.020 1.00 87.31 103 ALA A CA 1
ATOM 789 C C . ALA A 1 103 ? 12.706 10.337 -4.891 1.00 87.31 103 ALA A C 1
ATOM 791 O O . ALA A 1 103 ? 13.907 10.601 -4.855 1.00 87.31 103 ALA A O 1
ATOM 792 N N . GLY A 1 104 ? 11.773 11.286 -4.757 1.00 87.00 104 GLY A N 1
ATOM 793 C CA . GLY A 1 104 ? 12.118 12.703 -4.606 1.00 87.00 104 GLY A CA 1
ATOM 794 C C . GLY A 1 104 ? 12.916 12.996 -3.330 1.00 87.00 104 GLY A C 1
ATOM 795 O O . GLY A 1 104 ? 13.828 13.820 -3.345 1.00 87.00 104 GLY A O 1
ATOM 796 N N . HIS A 1 105 ? 12.615 12.295 -2.234 1.00 92.50 105 HIS A N 1
ATOM 797 C CA . HIS A 1 105 ? 13.342 12.438 -0.973 1.00 92.50 105 HIS A CA 1
ATOM 798 C C . HIS A 1 105 ? 14.685 11.712 -0.994 1.00 92.50 105 HIS A C 1
ATOM 800 O O . HIS A 1 105 ? 15.654 12.259 -0.483 1.00 92.50 105 HIS A O 1
ATOM 806 N N . MET A 1 106 ? 14.764 10.540 -1.626 1.00 90.12 106 MET A N 1
ATOM 807 C CA . MET A 1 106 ? 16.020 9.807 -1.813 1.00 90.12 106 MET A CA 1
ATOM 808 C C . MET A 1 106 ? 17.010 10.594 -2.679 1.00 90.12 106 MET A C 1
ATOM 810 O O . MET A 1 106 ? 18.189 10.675 -2.348 1.00 90.12 106 MET A O 1
ATOM 814 N N . LEU A 1 107 ? 16.534 11.237 -3.751 1.00 88.69 107 LEU A N 1
ATOM 815 C CA . LEU A 1 107 ? 17.369 12.089 -4.600 1.00 88.69 107 LEU A CA 1
ATOM 816 C C . LEU A 1 107 ? 17.886 13.320 -3.845 1.00 88.69 107 LEU A C 1
ATOM 818 O O . LEU A 1 107 ? 19.056 13.675 -3.976 1.00 88.69 107 LEU A O 1
ATOM 822 N N . ALA A 1 108 ? 17.020 13.974 -3.067 1.00 88.00 108 ALA A N 1
ATOM 823 C CA . ALA A 1 108 ? 17.417 15.114 -2.247 1.00 88.00 108 ALA A CA 1
ATOM 824 C C . ALA A 1 108 ? 18.441 14.697 -1.182 1.00 88.00 108 ALA A C 1
ATOM 826 O O . ALA A 1 108 ? 19.487 15.325 -1.074 1.00 88.00 108 ALA A O 1
ATOM 827 N N . LEU A 1 109 ? 18.198 13.577 -0.495 1.00 89.81 109 LEU A N 1
ATOM 828 C CA . LEU A 1 109 ? 19.111 13.007 0.493 1.00 89.81 109 LEU A CA 1
ATOM 829 C C . LEU A 1 109 ? 20.498 12.726 -0.101 1.00 89.81 109 LEU A C 1
ATOM 831 O O . LEU A 1 109 ? 21.499 13.123 0.485 1.00 89.81 109 LEU A O 1
ATOM 835 N N . ALA A 1 110 ? 20.562 12.119 -1.291 1.00 87.88 110 ALA A N 1
ATOM 836 C CA . ALA A 1 110 ? 21.822 11.859 -1.988 1.00 87.88 110 ALA A CA 1
ATOM 837 C C . ALA A 1 110 ? 22.621 13.145 -2.256 1.00 87.88 110 ALA A C 1
ATOM 839 O O . ALA A 1 110 ? 23.836 13.185 -2.068 1.00 87.88 110 ALA A O 1
ATOM 840 N N . ARG A 1 111 ? 21.934 14.203 -2.706 1.00 89.56 111 ARG A N 1
ATOM 841 C CA . ARG A 1 111 ? 22.554 15.499 -3.018 1.00 89.56 111 ARG A CA 1
ATOM 842 C C . ARG A 1 111 ? 23.062 16.191 -1.762 1.00 89.56 111 ARG A C 1
ATOM 844 O O . ARG A 1 111 ? 24.183 16.689 -1.760 1.00 89.56 111 ARG A O 1
ATOM 851 N N . THR A 1 112 ? 22.250 16.206 -0.711 1.00 89.94 112 THR A N 1
ATOM 852 C CA . THR A 1 112 ? 22.609 16.824 0.563 1.00 89.94 112 THR A CA 1
ATOM 853 C C . THR A 1 112 ? 23.793 16.109 1.210 1.00 89.94 112 THR A C 1
ATOM 855 O O . THR A 1 112 ? 24.706 16.766 1.696 1.00 89.94 112 THR A O 1
ATOM 858 N N . GLU A 1 113 ? 23.829 14.778 1.146 1.00 88.19 113 GLU A N 1
ATOM 859 C CA . GLU A 1 113 ? 24.946 13.979 1.651 1.00 88.19 113 GLU A CA 1
ATOM 860 C C . GLU A 1 113 ? 26.247 14.265 0.886 1.00 88.19 113 GLU A C 1
ATOM 862 O O . GLU A 1 113 ? 27.282 14.521 1.498 1.00 88.19 113 GLU A O 1
ATOM 867 N N . ALA A 1 114 ? 26.197 14.292 -0.450 1.00 88.25 114 ALA A N 1
ATOM 868 C CA . ALA A 1 114 ? 27.360 14.632 -1.268 1.00 88.25 114 ALA A CA 1
ATOM 869 C C . ALA A 1 114 ? 27.875 16.052 -0.970 1.00 88.25 114 ALA A C 1
ATOM 871 O O . ALA A 1 114 ? 29.079 16.260 -0.826 1.00 88.25 114 ALA A O 1
ATOM 872 N N . ALA A 1 115 ? 26.965 17.019 -0.821 1.00 87.75 115 ALA A N 1
ATOM 873 C CA . ALA A 1 115 ? 27.313 18.391 -0.465 1.00 87.75 115 ALA A CA 1
ATOM 874 C C . ALA A 1 115 ? 27.907 18.492 0.951 1.00 87.75 115 ALA A C 1
ATOM 876 O O . ALA A 1 115 ? 28.860 19.239 1.156 1.00 87.75 115 ALA A O 1
ATOM 877 N N . SER A 1 116 ? 27.383 17.728 1.916 1.00 88.00 116 SER A N 1
ATOM 878 C CA . SER A 1 116 ? 27.901 17.701 3.289 1.00 88.00 116 SER A CA 1
ATOM 879 C C . SER A 1 116 ? 29.322 17.145 3.340 1.00 88.00 116 SER A C 1
ATOM 881 O O . SER A 1 116 ? 30.171 17.726 4.012 1.00 88.00 116 SER A O 1
ATOM 883 N N . ARG A 1 117 ? 29.607 16.060 2.604 1.00 87.06 117 ARG A N 1
ATOM 884 C CA . ARG A 1 117 ? 30.965 15.499 2.502 1.00 87.06 117 ARG A CA 1
ATOM 885 C C . ARG A 1 117 ? 31.933 16.503 1.893 1.00 87.06 117 ARG A C 1
ATOM 887 O O . ARG A 1 117 ? 32.972 16.768 2.483 1.00 87.06 117 ARG A O 1
ATOM 894 N N . HIS A 1 118 ? 31.540 17.138 0.791 1.00 90.19 118 HIS A N 1
ATOM 895 C CA . HIS A 1 118 ? 32.351 18.168 0.148 1.00 90.19 118 HIS A CA 1
ATOM 896 C C . HIS A 1 118 ? 32.611 19.376 1.068 1.00 90.19 118 HIS A C 1
ATOM 898 O O . HIS A 1 118 ? 33.721 19.900 1.098 1.00 90.19 118 HIS A O 1
ATOM 904 N N . ALA A 1 119 ? 31.620 19.828 1.845 1.00 89.06 119 ALA A N 1
ATOM 905 C CA . ALA A 1 119 ? 31.817 20.893 2.833 1.00 89.06 119 ALA A CA 1
ATOM 906 C C . ALA A 1 119 ? 32.814 20.467 3.926 1.00 89.06 119 ALA A C 1
ATOM 908 O O . ALA A 1 119 ? 33.744 21.209 4.239 1.00 89.06 119 ALA A O 1
ATOM 909 N N . SER A 1 120 ? 32.677 19.239 4.439 1.00 89.25 120 SER A N 1
ATOM 910 C CA . SER A 1 120 ? 33.587 18.678 5.442 1.00 89.25 120 SER A CA 1
ATOM 911 C C . SER A 1 120 ? 35.023 18.542 4.925 1.00 89.25 120 SER A C 1
ATOM 913 O O . SER A 1 120 ? 35.958 18.867 5.652 1.00 89.25 120 SER A O 1
ATOM 915 N N . GLU A 1 121 ? 35.212 18.084 3.686 1.00 92.56 121 GLU A N 1
ATOM 916 C CA . GLU A 1 121 ? 36.530 17.946 3.048 1.00 92.56 121 GLU A CA 1
ATOM 917 C C . GLU A 1 121 ? 37.231 19.300 2.862 1.00 92.56 121 GLU A C 1
ATOM 919 O O . GLU A 1 121 ? 38.453 19.379 2.949 1.00 92.56 121 GLU A O 1
ATOM 924 N N . ASN A 1 122 ? 36.460 20.376 2.680 1.00 93.62 122 ASN A N 1
ATOM 925 C CA . ASN A 1 122 ? 36.971 21.741 2.537 1.00 93.62 122 ASN A CA 1
ATOM 926 C C . ASN A 1 122 ? 37.064 22.516 3.866 1.00 93.62 122 ASN A C 1
ATOM 928 O O . ASN A 1 122 ? 37.348 23.713 3.859 1.00 93.62 122 ASN A O 1
ATOM 932 N N . GLY A 1 123 ? 36.825 21.862 5.008 1.00 92.25 123 GLY A N 1
ATOM 933 C CA . GLY A 1 123 ? 36.909 22.487 6.332 1.00 92.25 123 GLY A CA 1
ATOM 934 C C . GLY A 1 123 ? 35.727 23.395 6.706 1.00 92.25 123 GLY A C 1
ATOM 935 O O . GLY A 1 123 ? 35.793 24.075 7.728 1.00 92.25 123 GLY A O 1
ATOM 936 N N . ASP A 1 124 ? 34.635 23.390 5.935 1.00 92.31 124 ASP A N 1
ATOM 937 C CA . ASP A 1 124 ? 33.397 24.118 6.241 1.00 92.31 124 ASP A CA 1
ATOM 938 C C . ASP A 1 124 ? 32.498 23.298 7.184 1.00 92.31 124 ASP A C 1
ATOM 940 O O . ASP A 1 124 ? 31.555 22.605 6.782 1.00 92.31 124 ASP A O 1
ATOM 944 N N . GLN A 1 125 ? 32.819 23.357 8.478 1.00 88.75 125 GLN A N 1
ATOM 945 C CA . GLN A 1 125 ? 32.089 22.630 9.521 1.00 88.75 125 GLN A CA 1
ATOM 946 C C . GLN A 1 125 ? 30.644 23.126 9.694 1.00 88.75 125 GLN A C 1
ATOM 948 O O . GLN A 1 125 ? 29.746 22.319 9.939 1.00 88.75 125 GLN A O 1
ATOM 953 N N . GLU A 1 126 ? 30.396 24.430 9.546 1.00 86.69 126 GLU A N 1
ATOM 954 C CA . GLU A 1 126 ? 29.058 25.014 9.696 1.00 86.69 126 GLU A CA 1
ATOM 955 C C . GLU A 1 126 ? 28.142 24.606 8.532 1.00 86.69 126 GLU A C 1
ATOM 957 O O . GLU A 1 126 ? 27.014 24.147 8.754 1.00 86.69 126 GLU A O 1
ATOM 962 N N . GLY A 1 127 ? 28.650 24.673 7.297 1.00 84.94 127 GLY A N 1
ATOM 963 C CA . GLY A 1 127 ? 27.956 24.193 6.107 1.00 84.94 127 GLY A CA 1
ATOM 964 C C . GLY A 1 127 ? 27.650 22.699 6.174 1.00 84.94 127 GLY A C 1
ATOM 965 O O . GLY A 1 127 ? 26.519 22.297 5.887 1.00 84.94 127 GLY A O 1
ATOM 966 N N . SER A 1 128 ? 28.603 21.883 6.635 1.00 85.94 128 SER A N 1
ATOM 967 C CA . SER A 1 128 ? 28.388 20.446 6.838 1.00 85.94 128 SER A CA 1
ATOM 968 C C . SER A 1 128 ? 27.290 20.166 7.873 1.00 85.94 128 SER A C 1
ATOM 970 O O . SER A 1 128 ? 26.389 19.369 7.614 1.00 85.94 128 SER A O 1
ATOM 972 N N . CYS A 1 129 ? 27.296 20.844 9.026 1.00 85.12 129 CYS A N 1
ATOM 973 C CA . CYS A 1 129 ? 26.263 20.675 10.056 1.00 85.12 129 CYS A CA 1
ATOM 974 C C . CYS A 1 129 ? 24.863 21.059 9.557 1.00 85.12 129 CYS A C 1
ATOM 976 O O . CYS A 1 129 ? 23.890 20.342 9.812 1.00 85.12 129 CYS A O 1
ATOM 978 N N . ARG A 1 130 ? 24.746 22.165 8.812 1.00 89.69 130 ARG A N 1
ATOM 979 C CA . ARG A 1 130 ? 23.472 22.591 8.218 1.00 89.69 130 ARG A CA 1
ATOM 980 C C . ARG A 1 130 ? 22.944 21.556 7.222 1.00 89.69 130 ARG A C 1
ATOM 982 O O . ARG A 1 130 ? 21.777 21.172 7.303 1.00 89.69 130 ARG A O 1
ATOM 989 N N . LEU A 1 131 ? 23.801 21.079 6.318 1.00 88.50 131 LEU A N 1
ATOM 990 C CA . LEU A 1 131 ? 23.442 20.075 5.315 1.00 88.50 131 LEU A CA 1
ATOM 991 C C . LEU A 1 131 ? 23.064 18.739 5.971 1.00 88.50 131 LEU A C 1
ATOM 993 O O . LEU A 1 131 ? 22.061 18.138 5.596 1.00 88.50 131 LEU A O 1
ATOM 997 N N . ALA A 1 132 ? 23.763 18.312 7.022 1.00 83.31 132 ALA A N 1
ATOM 998 C CA . ALA A 1 132 ? 23.369 17.135 7.797 1.00 83.31 132 ALA A CA 1
ATOM 999 C C . ALA A 1 132 ? 21.950 17.272 8.393 1.00 83.31 132 ALA A C 1
ATOM 1001 O O . ALA A 1 132 ? 21.156 16.327 8.344 1.00 83.31 132 ALA A O 1
ATOM 1002 N N . GLY A 1 133 ? 21.586 18.463 8.886 1.00 84.50 133 GLY A N 1
ATOM 1003 C CA . GLY A 1 133 ? 20.228 18.765 9.349 1.00 84.50 133 GLY A CA 1
ATOM 1004 C C . GLY A 1 133 ? 19.170 18.664 8.240 1.00 84.50 133 GLY A C 1
ATOM 1005 O O . 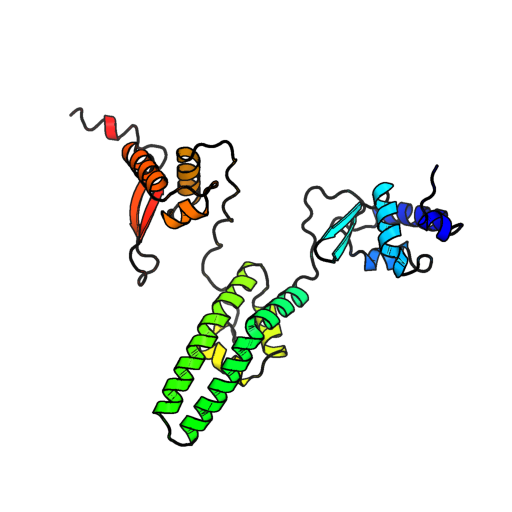GLY A 1 133 ? 18.096 18.098 8.453 1.00 84.50 133 GLY A O 1
ATOM 1006 N N . GLU A 1 134 ? 19.475 19.142 7.033 1.00 88.50 134 GLU A N 1
ATOM 1007 C CA . GLU A 1 134 ? 18.603 18.996 5.857 1.00 88.50 134 GLU A CA 1
ATOM 1008 C C . GLU A 1 134 ? 18.440 17.518 5.447 1.00 88.50 134 GLU A C 1
ATOM 1010 O O . GLU A 1 134 ? 17.328 17.064 5.157 1.00 88.50 134 GLU A O 1
ATOM 1015 N N . GLY A 1 135 ? 19.520 16.732 5.515 1.00 86.94 135 GLY A N 1
ATOM 1016 C CA . GLY A 1 135 ? 19.492 15.284 5.291 1.00 86.94 135 GLY A CA 1
ATOM 1017 C C . GLY A 1 135 ? 18.562 14.569 6.275 1.00 86.94 135 GLY A C 1
ATOM 1018 O O . GLY A 1 135 ? 17.709 13.772 5.872 1.00 86.94 135 GLY A O 1
ATOM 1019 N N . GLN A 1 136 ? 18.626 14.937 7.558 1.00 86.81 136 GLN A N 1
ATOM 1020 C CA . GLN A 1 136 ? 17.742 14.403 8.597 1.00 86.81 136 GLN A CA 1
ATOM 1021 C C . GLN A 1 136 ? 16.258 14.656 8.302 1.00 86.81 136 GLN A C 1
ATOM 1023 O O . GLN A 1 136 ? 15.415 13.781 8.537 1.00 86.81 136 GLN A O 1
ATOM 1028 N N . VAL A 1 137 ? 15.919 15.826 7.752 1.00 88.94 137 VAL A N 1
ATOM 1029 C CA . VAL A 1 137 ? 14.541 16.148 7.353 1.00 88.94 137 VAL A CA 1
ATOM 1030 C C . VAL A 1 137 ? 14.058 15.184 6.271 1.00 88.94 137 VAL A C 1
ATOM 1032 O O . VAL A 1 137 ? 12.939 14.675 6.370 1.00 88.94 137 VAL A O 1
ATOM 1035 N N . HIS A 1 138 ? 14.879 14.871 5.269 1.00 90.25 138 HIS A N 1
ATOM 1036 C CA . HIS A 1 138 ? 14.509 13.908 4.230 1.00 90.25 138 HIS A CA 1
ATOM 1037 C C . HIS A 1 138 ? 14.331 12.491 4.786 1.00 90.25 138 HIS A C 1
ATOM 1039 O O . HIS A 1 138 ? 13.309 11.857 4.507 1.00 90.25 138 HIS A O 1
ATOM 1045 N N . CYS A 1 139 ? 15.229 12.037 5.662 1.00 87.81 139 CYS A N 1
ATOM 1046 C CA . CYS A 1 139 ? 15.096 10.750 6.350 1.00 87.81 139 CYS A CA 1
ATOM 1047 C C . CYS A 1 139 ? 13.794 10.664 7.163 1.00 87.81 139 CYS A C 1
ATOM 1049 O O . CYS A 1 139 ? 13.053 9.683 7.056 1.00 87.81 139 CYS A O 1
ATOM 1051 N N . SER A 1 140 ? 13.437 11.731 7.887 1.00 86.38 140 SER A N 1
ATOM 1052 C CA . SER A 1 140 ? 12.193 11.799 8.671 1.00 86.38 140 SER A CA 1
ATOM 1053 C C . SER A 1 140 ? 10.914 11.704 7.823 1.00 86.38 140 SER A C 1
ATOM 1055 O O . SER A 1 140 ? 9.863 11.323 8.338 1.00 86.38 140 SER A O 1
ATOM 1057 N N . ARG A 1 141 ? 10.994 12.008 6.518 1.00 89.62 141 ARG A N 1
ATOM 1058 C CA . ARG A 1 141 ? 9.884 11.861 5.561 1.00 89.62 141 ARG A CA 1
ATOM 1059 C C . ARG A 1 141 ? 9.844 10.480 4.910 1.00 89.62 141 ARG A C 1
ATOM 1061 O O . ARG A 1 141 ? 8.755 9.970 4.659 1.00 89.62 141 ARG A O 1
ATOM 1068 N N . ILE A 1 142 ? 11.001 9.862 4.669 1.00 88.81 142 ILE A N 1
ATOM 1069 C CA . ILE A 1 142 ? 11.114 8.530 4.053 1.00 88.81 142 ILE A CA 1
ATOM 1070 C C . ILE A 1 142 ? 10.642 7.436 5.020 1.00 88.81 142 ILE A C 1
ATOM 1072 O O . ILE A 1 142 ? 9.812 6.599 4.655 1.00 88.81 142 ILE A O 1
ATOM 1076 N N . VAL A 1 143 ? 11.110 7.463 6.273 1.00 88.38 143 VAL A N 1
ATOM 1077 C CA . VAL A 1 143 ? 10.865 6.392 7.258 1.00 88.38 143 VAL A CA 1
ATOM 1078 C C . VAL A 1 143 ? 9.366 6.108 7.487 1.00 88.38 143 VAL A C 1
ATOM 1080 O O . VAL A 1 143 ? 8.967 4.939 7.445 1.00 88.38 143 VAL A O 1
ATOM 1083 N N . PRO A 1 144 ? 8.475 7.107 7.659 1.00 85.62 144 PRO A N 1
ATOM 1084 C CA . PRO A 1 144 ? 7.038 6.854 7.793 1.00 85.62 144 PRO A CA 1
ATOM 1085 C C . PRO A 1 144 ? 6.399 6.204 6.557 1.00 85.62 144 PRO A C 1
ATOM 1087 O O . PRO A 1 144 ? 5.465 5.410 6.698 1.00 85.62 144 PRO A O 1
ATOM 1090 N N . ILE A 1 145 ? 6.884 6.520 5.351 1.00 87.31 145 ILE A N 1
ATOM 1091 C CA . ILE A 1 145 ? 6.376 5.944 4.096 1.00 87.31 145 ILE A CA 1
ATOM 1092 C C . ILE A 1 145 ? 6.763 4.467 4.013 1.00 87.31 145 ILE A C 1
ATOM 1094 O O . ILE A 1 145 ? 5.901 3.632 3.723 1.00 87.31 145 ILE A O 1
ATOM 1098 N N . VAL A 1 146 ? 8.015 4.144 4.343 1.00 86.00 146 VAL A N 1
ATOM 1099 C CA . VAL A 1 146 ? 8.517 2.766 4.428 1.00 86.00 146 VAL A CA 1
ATOM 1100 C C . VAL A 1 146 ? 7.708 1.959 5.449 1.00 86.00 146 VAL A C 1
ATOM 1102 O O . VAL A 1 146 ? 7.126 0.930 5.102 1.00 86.00 146 VAL A O 1
ATOM 1105 N N . ARG A 1 147 ? 7.535 2.479 6.673 1.00 84.25 147 ARG A N 1
ATOM 1106 C CA . ARG A 1 147 ? 6.712 1.834 7.717 1.00 84.25 147 ARG A CA 1
ATOM 1107 C C . ARG A 1 147 ? 5.265 1.617 7.271 1.00 84.25 147 ARG A C 1
ATOM 1109 O O . ARG A 1 147 ? 4.677 0.577 7.547 1.00 84.25 147 ARG A O 1
ATOM 1116 N N . SER A 1 148 ? 4.676 2.575 6.556 1.00 81.31 148 SER A N 1
ATOM 1117 C CA . SER A 1 148 ? 3.315 2.452 6.019 1.00 81.31 148 SER A CA 1
ATOM 1118 C C . SER A 1 148 ? 3.180 1.300 5.019 1.00 81.31 148 SER A C 1
ATOM 1120 O O . SER A 1 148 ? 2.153 0.623 5.017 1.00 81.31 148 SER A O 1
ATOM 1122 N N . HIS A 1 149 ? 4.195 1.051 4.186 1.00 79.69 149 HIS A N 1
ATOM 1123 C CA . HIS A 1 149 ? 4.192 -0.063 3.232 1.00 79.69 149 HIS A CA 1
ATOM 1124 C C . HIS A 1 149 ? 4.451 -1.409 3.914 1.00 79.69 149 HIS A C 1
ATOM 1126 O O . HIS A 1 149 ? 3.756 -2.373 3.594 1.00 79.69 149 HIS A O 1
ATOM 1132 N N . ALA A 1 150 ? 5.313 -1.446 4.933 1.00 75.38 150 ALA A N 1
ATOM 1133 C CA . ALA A 1 150 ? 5.479 -2.625 5.784 1.00 75.38 150 ALA A CA 1
ATOM 1134 C C . ALA A 1 150 ? 4.158 -3.018 6.478 1.00 75.38 150 ALA A C 1
ATOM 1136 O O . ALA A 1 150 ? 3.715 -4.160 6.395 1.00 75.38 150 ALA A O 1
ATOM 1137 N N . ILE A 1 151 ? 3.438 -2.046 7.057 1.00 71.06 151 ILE A N 1
ATOM 1138 C CA . ILE A 1 151 ? 2.116 -2.268 7.680 1.00 71.06 151 ILE A CA 1
ATOM 1139 C C . ILE A 1 151 ? 1.072 -2.769 6.667 1.00 71.06 151 ILE A C 1
ATOM 1141 O O . ILE A 1 151 ? 0.129 -3.468 7.035 1.00 71.06 151 ILE A O 1
ATOM 1145 N N . LYS A 1 152 ? 1.207 -2.409 5.386 1.00 70.25 152 LYS A N 1
ATOM 1146 C CA . LYS A 1 152 ? 0.318 -2.879 4.310 1.00 70.25 152 LYS A CA 1
ATOM 1147 C C . LYS A 1 152 ? 0.659 -4.290 3.813 1.00 70.25 152 LYS A C 1
ATOM 1149 O O . LYS A 1 152 ? -0.048 -4.773 2.931 1.00 70.25 152 LYS A O 1
ATOM 1154 N N . GLY A 1 153 ? 1.676 -4.937 4.382 1.00 64.69 153 GLY A N 1
ATOM 1155 C CA . GLY A 1 153 ? 2.035 -6.326 4.101 1.00 64.69 153 GLY A CA 1
ATOM 1156 C C . GLY A 1 153 ? 3.201 -6.512 3.131 1.00 64.69 153 GLY A C 1
ATOM 1157 O O . GLY A 1 153 ? 3.398 -7.631 2.674 1.00 64.69 153 GLY A O 1
ATOM 1158 N N . LEU A 1 154 ? 3.960 -5.460 2.801 1.00 72.25 154 LEU A N 1
ATOM 1159 C CA . LEU A 1 154 ? 5.201 -5.614 2.036 1.00 72.25 154 LEU A CA 1
ATOM 1160 C C . LEU A 1 154 ? 6.326 -6.060 2.979 1.00 72.25 154 LEU A C 1
ATOM 1162 O O . LEU A 1 154 ? 6.557 -5.404 3.999 1.00 72.25 154 LEU A O 1
ATOM 1166 N N . ALA A 1 155 ? 7.005 -7.168 2.672 1.00 75.56 155 ALA A N 1
ATOM 1167 C CA . ALA A 1 155 ? 8.046 -7.686 3.552 1.00 75.56 155 ALA A CA 1
ATOM 1168 C C . ALA A 1 155 ? 9.241 -6.726 3.602 1.00 75.56 155 ALA A C 1
ATOM 1170 O O . ALA A 1 155 ? 9.597 -6.085 2.614 1.00 75.56 155 ALA A O 1
ATOM 1171 N N . LEU A 1 156 ? 9.898 -6.644 4.760 1.00 75.75 156 LEU A N 1
ATOM 1172 C CA . LEU A 1 156 ? 11.049 -5.757 4.938 1.00 75.75 156 LEU A CA 1
ATOM 1173 C C . LEU A 1 156 ? 12.217 -6.133 4.012 1.00 75.75 156 LEU A C 1
ATOM 1175 O O . LEU A 1 156 ? 12.928 -5.254 3.533 1.00 75.75 156 LEU A O 1
ATOM 1179 N N . ALA A 1 157 ? 12.383 -7.428 3.726 1.00 74.81 157 ALA A N 1
ATOM 1180 C CA . ALA A 1 157 ? 13.358 -7.915 2.754 1.00 74.81 157 ALA A CA 1
ATOM 1181 C C . ALA A 1 157 ? 13.085 -7.350 1.351 1.00 74.81 157 ALA A C 1
ATOM 1183 O O . ALA A 1 157 ? 13.996 -6.812 0.730 1.00 74.81 157 ALA A O 1
ATOM 1184 N N . ASP A 1 158 ? 11.826 -7.369 0.905 1.00 78.38 158 ASP A N 1
ATOM 1185 C CA . ASP A 1 158 ? 11.429 -6.835 -0.403 1.00 78.38 158 ASP A CA 1
ATOM 1186 C C . ASP A 1 158 ? 11.608 -5.316 -0.481 1.00 78.38 158 ASP A C 1
ATOM 1188 O O . ASP A 1 158 ? 12.039 -4.793 -1.506 1.00 78.38 158 ASP A O 1
ATOM 1192 N N . ILE A 1 159 ? 11.308 -4.609 0.614 1.00 82.94 159 ILE A N 1
ATOM 1193 C CA . ILE A 1 159 ? 11.541 -3.166 0.741 1.00 82.94 159 ILE A CA 1
ATOM 1194 C C . ILE A 1 159 ? 13.027 -2.847 0.595 1.00 82.94 159 ILE A C 1
ATOM 1196 O O . ILE A 1 159 ? 13.381 -1.964 -0.183 1.00 82.94 159 ILE A O 1
ATOM 1200 N N . ARG A 1 160 ? 13.896 -3.557 1.326 1.00 83.62 160 ARG A N 1
ATOM 1201 C CA . ARG A 1 160 ? 15.346 -3.351 1.241 1.00 83.62 160 ARG A CA 1
ATOM 1202 C C . ARG A 1 160 ? 15.851 -3.614 -0.162 1.00 83.62 160 ARG A C 1
ATOM 1204 O O . ARG A 1 160 ? 16.464 -2.721 -0.731 1.00 83.62 160 ARG A O 1
ATOM 1211 N N . ASN A 1 161 ? 15.550 -4.785 -0.718 1.00 83.00 161 ASN A N 1
ATOM 1212 C CA . ASN A 1 161 ? 16.005 -5.157 -2.054 1.00 83.00 161 ASN A CA 1
ATOM 1213 C C . ASN A 1 161 ? 15.587 -4.089 -3.071 1.00 83.00 161 ASN A C 1
ATOM 1215 O O . ASN A 1 161 ? 16.435 -3.518 -3.742 1.00 83.00 161 ASN A O 1
ATOM 1219 N N . ALA A 1 162 ? 14.314 -3.684 -3.064 1.00 82.69 162 ALA A N 1
ATOM 1220 C CA . ALA A 1 162 ? 13.825 -2.643 -3.961 1.00 82.69 162 ALA A CA 1
ATOM 1221 C C . ALA A 1 162 ? 14.526 -1.285 -3.780 1.00 82.69 162 ALA A C 1
ATOM 1223 O O . ALA A 1 162 ? 14.750 -0.571 -4.754 1.00 82.69 162 ALA A O 1
ATOM 1224 N N . MET A 1 163 ? 14.866 -0.898 -2.549 1.00 85.81 163 MET A N 1
ATOM 1225 C CA . MET A 1 163 ? 15.578 0.355 -2.293 1.00 85.81 163 MET A CA 1
ATOM 1226 C C . MET A 1 163 ? 17.047 0.285 -2.724 1.00 85.81 163 MET A C 1
ATOM 1228 O O . MET A 1 163 ? 17.541 1.243 -3.316 1.00 85.81 163 MET A O 1
ATOM 1232 N N . HIS A 1 164 ? 17.716 -0.836 -2.456 1.00 86.38 164 HIS A N 1
ATOM 1233 C CA . HIS A 1 164 ? 19.102 -1.090 -2.852 1.00 86.38 164 HIS A CA 1
ATOM 1234 C C . HIS A 1 164 ? 19.269 -1.240 -4.369 1.00 86.38 164 HIS A C 1
ATOM 1236 O O . HIS A 1 164 ? 20.293 -0.821 -4.900 1.00 86.38 164 HIS A O 1
ATOM 1242 N N . ASP A 1 165 ? 18.259 -1.768 -5.063 1.00 82.69 165 ASP A N 1
ATOM 1243 C CA . ASP A 1 165 ? 18.263 -1.915 -6.520 1.00 82.69 165 ASP A CA 1
ATOM 1244 C C . ASP A 1 165 ? 18.038 -0.577 -7.246 1.00 82.69 165 ASP A C 1
ATOM 1246 O O . ASP A 1 165 ? 18.522 -0.374 -8.359 1.00 82.69 165 ASP A O 1
ATOM 1250 N N . VAL A 1 166 ? 17.273 0.342 -6.641 1.00 80.81 166 VAL A N 1
ATOM 1251 C CA . VAL A 1 166 ? 16.789 1.560 -7.317 1.00 80.81 166 VAL A CA 1
ATOM 1252 C C . VAL A 1 166 ? 17.593 2.811 -6.960 1.00 80.81 166 VAL A C 1
ATOM 1254 O O . VAL A 1 166 ? 17.727 3.709 -7.794 1.00 80.81 166 VAL A O 1
ATOM 1257 N N . PHE A 1 167 ? 18.097 2.922 -5.730 1.00 85.44 167 PHE A N 1
ATOM 1258 C CA . PHE A 1 167 ? 18.717 4.154 -5.238 1.00 85.44 167 PHE A CA 1
ATOM 1259 C C . PHE A 1 167 ? 20.227 4.032 -5.057 1.00 85.44 167 PHE A C 1
ATOM 1261 O O . PHE A 1 167 ? 20.779 2.953 -4.870 1.00 85.44 167 PHE A O 1
ATOM 1268 N N . SER A 1 168 ? 20.910 5.179 -5.101 1.00 83.19 168 SER A N 1
ATOM 1269 C CA . SER A 1 168 ? 22.366 5.212 -4.996 1.00 83.19 168 SER A CA 1
ATOM 1270 C C . SER A 1 168 ? 22.854 4.771 -3.606 1.00 83.19 168 SER A C 1
ATOM 1272 O O . SER A 1 168 ? 22.210 5.091 -2.599 1.00 83.19 168 SER A O 1
ATOM 1274 N N . PRO A 1 169 ? 24.038 4.133 -3.514 1.00 83.56 169 PRO A N 1
ATOM 1275 C CA . PRO A 1 169 ? 24.613 3.706 -2.239 1.00 83.56 169 PRO A CA 1
ATOM 1276 C C . PRO A 1 169 ? 24.740 4.837 -1.213 1.00 83.56 169 PRO A C 1
ATOM 1278 O O . PRO A 1 169 ? 24.434 4.634 -0.047 1.00 83.56 169 PRO A O 1
ATOM 1281 N N . ALA A 1 170 ? 25.101 6.051 -1.647 1.00 79.06 170 ALA A N 1
ATOM 1282 C CA . ALA A 1 170 ? 25.225 7.209 -0.759 1.00 79.06 170 ALA A CA 1
ATOM 1283 C C . ALA A 1 170 ? 23.889 7.608 -0.103 1.00 79.06 170 ALA A C 1
ATOM 1285 O O . ALA A 1 170 ? 23.855 7.948 1.077 1.00 79.06 170 ALA A O 1
ATOM 1286 N N . ALA A 1 171 ? 22.777 7.541 -0.844 1.00 82.69 171 ALA A N 1
ATOM 1287 C CA . ALA A 1 171 ? 21.450 7.832 -0.299 1.00 82.69 171 ALA A CA 1
ATOM 1288 C C . ALA A 1 171 ? 21.016 6.767 0.713 1.00 82.69 171 ALA A C 1
ATOM 1290 O O . ALA A 1 171 ? 20.409 7.078 1.736 1.00 82.69 171 ALA A O 1
ATOM 1291 N N . ILE A 1 172 ? 21.337 5.509 0.415 1.00 88.00 172 ILE A N 1
ATOM 1292 C CA . ILE A 1 172 ? 21.040 4.375 1.282 1.00 88.00 172 ILE A CA 1
ATOM 1293 C C . ILE A 1 172 ? 21.865 4.449 2.568 1.00 88.00 172 ILE A C 1
ATOM 1295 O O . ILE A 1 172 ? 21.299 4.321 3.645 1.00 88.00 172 ILE A O 1
ATOM 1299 N N . GLU A 1 173 ? 23.158 4.746 2.475 1.00 85.44 173 GLU A N 1
ATOM 1300 C CA . GLU A 1 173 ? 24.052 4.922 3.624 1.00 85.44 173 GLU A CA 1
ATOM 1301 C C . GLU A 1 173 ? 23.614 6.092 4.524 1.00 85.44 173 GLU A C 1
ATOM 1303 O O . GLU A 1 173 ? 23.600 5.992 5.752 1.00 85.44 173 GLU A O 1
ATOM 1308 N N . ALA A 1 174 ? 23.193 7.205 3.917 1.00 84.88 174 ALA A N 1
ATOM 1309 C CA . ALA A 1 174 ? 22.633 8.328 4.658 1.00 84.88 174 ALA A CA 1
ATOM 1310 C C . ALA A 1 174 ? 21.321 7.947 5.360 1.00 84.88 174 ALA A C 1
ATOM 1312 O O . ALA A 1 174 ? 21.093 8.358 6.494 1.00 84.88 174 ALA A O 1
ATOM 1313 N N . LEU A 1 175 ? 20.465 7.137 4.728 1.00 86.50 175 LEU A N 1
ATOM 1314 C CA . LEU A 1 175 ? 19.212 6.679 5.324 1.00 86.50 175 LEU A CA 1
ATOM 1315 C C . LEU A 1 175 ? 19.437 5.666 6.459 1.00 86.50 175 LEU A C 1
ATOM 1317 O O . LEU A 1 175 ? 18.767 5.748 7.492 1.00 86.50 175 LEU A O 1
ATOM 1321 N N . THR A 1 176 ? 20.379 4.735 6.300 1.00 85.75 176 THR A N 1
ATOM 1322 C CA . THR A 1 176 ? 20.674 3.683 7.287 1.00 85.75 176 THR A CA 1
ATOM 1323 C C . THR A 1 176 ? 21.284 4.248 8.566 1.00 85.75 176 THR A C 1
ATOM 1325 O O . THR A 1 176 ? 21.048 3.695 9.638 1.00 85.75 176 THR A O 1
ATOM 1328 N N . ARG A 1 177 ? 21.955 5.408 8.506 1.00 83.38 177 ARG A N 1
ATOM 1329 C CA . ARG A 1 177 ? 22.354 6.168 9.707 1.00 83.38 177 ARG A CA 1
ATOM 1330 C C . ARG A 1 177 ? 21.178 6.554 10.607 1.00 83.38 177 ARG A C 1
ATOM 1332 O O . ARG A 1 177 ? 21.350 6.630 11.820 1.00 83.38 177 ARG A O 1
ATOM 1339 N N . TYR A 1 178 ? 19.996 6.793 10.039 1.00 74.62 178 TYR A N 1
ATOM 1340 C CA . TYR A 1 178 ? 18.796 7.158 10.804 1.00 74.62 178 TYR A CA 1
ATOM 1341 C C . TYR A 1 178 ? 17.886 5.964 11.108 1.00 74.62 178 TYR A C 1
ATOM 1343 O O . TYR A 1 178 ? 17.166 5.988 12.104 1.00 74.62 178 TYR A O 1
ATOM 1351 N N . GLU A 1 179 ? 17.893 4.934 10.263 1.00 80.06 179 GLU A N 1
ATOM 1352 C CA . GLU A 1 179 ? 17.106 3.712 10.442 1.00 80.06 179 GLU A CA 1
ATOM 1353 C C . GLU A 1 179 ? 17.953 2.494 10.044 1.00 80.06 179 GLU A C 1
ATOM 1355 O O . GLU A 1 179 ? 17.869 1.984 8.925 1.00 80.06 179 GLU A O 1
ATOM 1360 N N . ALA A 1 180 ? 18.774 2.019 10.986 1.00 80.44 180 ALA A N 1
ATOM 1361 C CA . ALA A 1 180 ? 19.719 0.918 10.775 1.00 80.44 180 ALA A CA 1
ATOM 1362 C C . ALA A 1 180 ? 19.043 -0.398 10.345 1.00 80.44 180 ALA A C 1
ATOM 1364 O O . ALA A 1 180 ? 19.669 -1.239 9.707 1.00 80.44 180 ALA A O 1
ATOM 1365 N N . ARG A 1 181 ? 17.741 -0.563 10.619 1.00 76.81 181 ARG A N 1
ATOM 1366 C CA . ARG A 1 181 ? 16.940 -1.724 10.188 1.00 76.81 181 ARG A CA 1
ATOM 1367 C C . ARG A 1 181 ? 16.782 -1.825 8.667 1.00 76.81 181 ARG A C 1
ATOM 1369 O O . ARG A 1 181 ? 16.417 -2.883 8.164 1.00 76.81 181 ARG A O 1
ATOM 1376 N N . LEU A 1 182 ? 17.029 -0.736 7.938 1.00 78.56 182 LEU A N 1
ATOM 1377 C CA . LEU A 1 182 ? 17.020 -0.718 6.474 1.00 78.56 182 LEU A CA 1
ATOM 1378 C C . LEU A 1 182 ? 18.370 -1.114 5.864 1.00 78.56 182 LEU A C 1
ATOM 1380 O O . LEU A 1 182 ? 18.465 -1.171 4.643 1.00 78.56 182 LEU A O 1
ATOM 1384 N N . ALA A 1 183 ? 19.391 -1.406 6.679 1.00 77.44 183 ALA A N 1
ATOM 1385 C CA . ALA A 1 183 ? 20.674 -1.893 6.187 1.00 77.44 183 ALA A CA 1
ATOM 1386 C C . ALA A 1 183 ? 20.526 -3.279 5.528 1.00 77.44 183 ALA A C 1
ATOM 1388 O O . ALA A 1 183 ? 19.704 -4.090 5.988 1.00 77.44 183 ALA A O 1
ATOM 1389 N N . PRO A 1 184 ? 21.311 -3.581 4.477 1.00 68.50 184 PRO A N 1
ATOM 1390 C CA . PRO A 1 184 ? 21.164 -4.827 3.729 1.00 68.50 184 PRO A CA 1
ATOM 1391 C C . PRO A 1 184 ? 21.432 -6.057 4.610 1.00 68.50 184 PRO A C 1
ATOM 1393 O O . PRO A 1 184 ? 20.696 -7.039 4.538 1.00 68.50 184 PRO A O 1
ATOM 1396 N N . GLU A 1 185 ? 22.402 -5.966 5.519 1.00 68.75 185 GLU A N 1
ATOM 1397 C CA . GLU A 1 185 ? 22.799 -7.016 6.466 1.00 68.75 185 GLU A CA 1
ATOM 1398 C C . GLU A 1 185 ? 22.013 -7.053 7.786 1.00 68.75 185 GLU A C 1
ATOM 1400 O O . GLU A 1 185 ? 22.273 -7.923 8.618 1.00 68.75 185 GLU A O 1
ATOM 1405 N N . ALA A 1 186 ? 21.044 -6.157 8.014 1.00 67.06 186 ALA A N 1
ATOM 1406 C CA . ALA A 1 186 ? 20.259 -6.193 9.247 1.00 67.06 186 ALA A CA 1
ATOM 1407 C C . ALA A 1 186 ? 19.491 -7.530 9.350 1.00 67.06 186 ALA A C 1
ATOM 1409 O O . ALA A 1 186 ? 18.572 -7.801 8.568 1.00 67.06 186 ALA A O 1
ATOM 1410 N N . VAL A 1 187 ? 19.890 -8.396 10.287 1.00 53.12 187 VAL A N 1
ATOM 1411 C CA . VAL A 1 187 ? 19.195 -9.659 10.574 1.00 53.12 187 VAL A CA 1
ATOM 1412 C C . VAL A 1 187 ? 17.841 -9.313 11.194 1.00 53.12 187 VAL A C 1
ATOM 1414 O O . VAL A 1 187 ? 17.745 -8.406 12.016 1.00 53.12 187 VAL A O 1
ATOM 1417 N N . ALA A 1 188 ? 16.788 -9.966 10.702 1.00 52.12 188 ALA A N 1
ATOM 1418 C CA . ALA A 1 188 ? 15.400 -9.550 10.852 1.00 52.12 188 ALA A CA 1
ATOM 1419 C C . ALA A 1 188 ? 14.914 -9.506 12.309 1.00 52.12 188 ALA A C 1
ATOM 1421 O O . ALA A 1 188 ? 14.296 -10.452 12.785 1.00 52.12 188 ALA A O 1
ATOM 1422 N N . ASP A 1 189 ? 15.066 -8.355 12.951 1.00 45.38 189 ASP A N 1
ATOM 1423 C CA . ASP A 1 189 ? 14.135 -7.936 13.984 1.00 45.38 189 ASP A CA 1
ATOM 1424 C C . ASP A 1 189 ? 12.989 -7.228 13.277 1.00 45.38 189 ASP A C 1
ATOM 1426 O O . ASP A 1 189 ? 13.130 -6.125 12.730 1.00 45.38 189 ASP A O 1
ATOM 1430 N N . ALA A 1 190 ? 11.849 -7.921 13.232 1.00 46.50 190 ALA A N 1
ATOM 1431 C CA . ALA A 1 190 ? 10.571 -7.317 12.911 1.00 46.50 190 ALA A CA 1
ATOM 1432 C C . ALA A 1 190 ? 10.515 -5.945 13.593 1.00 46.50 190 ALA A C 1
ATOM 1434 O O . ALA A 1 190 ? 10.904 -5.810 14.751 1.00 46.50 190 ALA A O 1
ATOM 1435 N N . LEU A 1 191 ? 10.099 -4.915 12.851 1.00 48.16 191 LEU A N 1
ATOM 1436 C CA . LEU A 1 191 ? 9.780 -3.606 13.413 1.00 48.16 191 LEU A CA 1
ATOM 1437 C C . LEU A 1 191 ? 8.703 -3.817 14.486 1.00 48.16 191 LEU A C 1
ATOM 1439 O O . LEU A 1 191 ? 7.513 -3.726 14.195 1.00 48.16 191 LEU A O 1
ATOM 1443 N N . ASP A 1 192 ? 9.131 -4.138 15.702 1.00 41.84 192 ASP A N 1
ATOM 1444 C CA . ASP A 1 192 ? 8.280 -4.267 16.863 1.00 41.84 192 ASP A CA 1
ATOM 1445 C C . ASP A 1 192 ? 7.759 -2.872 17.167 1.00 41.84 192 ASP A C 1
ATOM 1447 O O . ASP A 1 192 ? 8.452 -2.015 17.713 1.00 41.84 192 ASP A O 1
ATOM 1451 N N . GLU A 1 193 ? 6.536 -2.631 16.712 1.00 39.97 193 GLU A N 1
ATOM 1452 C CA . GLU A 1 193 ? 5.491 -2.046 17.532 1.00 39.97 193 GLU A CA 1
ATOM 1453 C C . GLU A 1 193 ? 4.122 -2.469 16.981 1.00 39.97 193 GLU A C 1
ATOM 1455 O O . GLU A 1 193 ? 3.964 -2.725 15.782 1.00 39.97 193 GLU A O 1
ATOM 1460 N N . PRO A 1 194 ? 3.136 -2.624 17.878 1.00 37.44 194 PRO A N 1
ATOM 1461 C CA . PRO A 1 194 ? 2.079 -3.610 17.769 1.00 37.44 194 PRO A CA 1
ATOM 1462 C C . PRO A 1 194 ? 1.229 -3.378 16.533 1.00 37.44 194 PRO A C 1
ATOM 1464 O O . PRO A 1 194 ? 0.966 -2.236 16.140 1.00 37.44 194 PRO A O 1
ATOM 1467 N N . GLN A 1 195 ? 0.745 -4.493 15.977 1.00 39.03 195 GLN A N 1
ATOM 1468 C CA . GLN A 1 195 ? -0.398 -4.535 15.073 1.00 39.03 195 GLN A CA 1
ATOM 1469 C C . GLN A 1 195 ? -1.358 -3.405 15.446 1.00 39.03 195 GLN A C 1
ATOM 1471 O O . GLN A 1 195 ? -1.961 -3.423 16.522 1.00 39.03 195 GLN A O 1
ATOM 1476 N N . LYS A 1 196 ? -1.462 -2.378 14.587 1.00 35.38 196 LYS A N 1
ATOM 1477 C CA . LYS A 1 196 ? -2.508 -1.369 14.751 1.00 35.38 196 LYS A CA 1
ATOM 1478 C C . LYS A 1 196 ? -3.797 -2.156 14.886 1.00 35.38 196 LYS A C 1
ATOM 1480 O O . LYS A 1 196 ? -4.138 -2.894 13.958 1.00 35.38 196 LYS A O 1
ATOM 1485 N N . ALA A 1 197 ? -4.462 -1.997 16.033 1.00 37.38 197 ALA A N 1
ATOM 1486 C CA . ALA A 1 197 ? -5.780 -2.553 16.271 1.00 37.38 197 ALA A CA 1
ATOM 1487 C C . ALA A 1 197 ? -6.602 -2.393 14.984 1.00 37.38 197 ALA A C 1
ATOM 1489 O O . ALA A 1 197 ? -6.506 -1.329 14.345 1.00 37.38 197 ALA A O 1
ATOM 1490 N N . PRO A 1 198 ? -7.309 -3.452 14.550 1.00 39.72 198 PRO A N 1
ATOM 1491 C CA . PRO A 1 198 ? -8.002 -3.475 13.271 1.00 39.72 198 PRO A CA 1
ATOM 1492 C C . PRO A 1 198 ? -8.727 -2.150 13.075 1.00 39.72 198 PRO A C 1
ATOM 1494 O O . PRO A 1 198 ? -9.399 -1.687 13.999 1.00 39.72 198 PRO A O 1
ATOM 1497 N N . LYS A 1 199 ? -8.545 -1.512 11.903 1.00 41.50 199 LYS A N 1
ATOM 1498 C CA . LYS A 1 199 ? -9.268 -0.280 11.542 1.00 41.50 199 LYS A CA 1
ATOM 1499 C C . LYS A 1 199 ? -10.704 -0.446 12.017 1.00 41.50 199 LYS A C 1
ATOM 1501 O O . LYS A 1 199 ? -11.362 -1.379 11.550 1.00 41.50 199 LYS A O 1
ATOM 1506 N N . ALA A 1 200 ? -11.127 0.407 12.954 1.00 43.66 200 ALA A N 1
ATOM 1507 C CA . ALA A 1 200 ? -12.430 0.294 13.589 1.00 43.66 200 ALA A CA 1
ATOM 1508 C C . ALA A 1 200 ? -13.477 0.045 12.499 1.00 43.66 200 ALA A C 1
ATOM 1510 O O . ALA A 1 200 ? -13.579 0.814 11.534 1.00 43.66 200 ALA A O 1
ATOM 1511 N N . LYS A 1 201 ? -14.167 -1.100 12.599 1.00 48.50 201 LYS A N 1
ATOM 1512 C CA . LYS A 1 201 ? -15.276 -1.435 11.706 1.00 48.50 201 LYS A CA 1
ATOM 1513 C C . LYS A 1 201 ? -16.217 -0.234 11.693 1.00 48.50 201 LYS A C 1
ATOM 1515 O O . LYS A 1 201 ? -16.480 0.356 12.737 1.00 48.50 201 LYS A O 1
ATOM 1520 N N . ARG A 1 202 ? -16.675 0.142 10.495 1.00 50.47 202 ARG A N 1
ATOM 1521 C CA . ARG A 1 202 ? -17.648 1.223 10.301 1.00 50.47 202 ARG A CA 1
ATOM 1522 C C . ARG A 1 202 ? -18.806 1.002 11.271 1.00 50.47 202 ARG A C 1
ATOM 1524 O O . ARG A 1 202 ? -19.470 -0.028 11.166 1.00 50.47 202 ARG A O 1
ATOM 1531 N N . LEU A 1 203 ? -19.009 1.935 12.197 1.00 55.81 203 LEU A N 1
ATOM 1532 C CA . LEU A 1 203 ? -20.146 1.864 13.103 1.00 55.81 203 LEU A CA 1
ATOM 1533 C C . LEU A 1 203 ? -21.431 2.077 12.285 1.00 55.81 203 LEU A C 1
ATOM 1535 O O . LEU A 1 203 ? -21.435 2.935 11.393 1.00 55.81 203 LEU A O 1
ATOM 1539 N N . PRO A 1 204 ? -22.493 1.287 12.512 1.00 57.56 204 PRO A N 1
ATOM 1540 C CA . PRO A 1 204 ? -23.751 1.414 11.786 1.00 57.56 204 PRO A CA 1
ATOM 1541 C C . PRO A 1 204 ? -24.298 2.849 11.830 1.00 57.56 204 PRO A C 1
ATOM 1543 O O . PRO A 1 204 ? -24.264 3.517 12.864 1.00 57.56 204 PRO A O 1
ATOM 1546 N N . ASN A 1 205 ? -24.847 3.331 10.710 1.00 54.62 205 ASN A N 1
ATOM 1547 C CA . ASN A 1 205 ? -25.374 4.698 10.620 1.00 54.62 205 ASN A CA 1
ATOM 1548 C C . ASN A 1 205 ? -26.548 4.968 11.583 1.00 54.62 205 ASN A C 1
ATOM 1550 O O . ASN A 1 205 ? -26.768 6.130 11.911 1.00 54.62 205 ASN A O 1
ATOM 1554 N N . GLY A 1 206 ? -27.246 3.927 12.054 1.00 61.44 206 GLY A N 1
ATOM 1555 C CA . GLY A 1 206 ? -28.433 4.022 12.915 1.00 61.44 206 GLY A CA 1
ATOM 1556 C C . GLY A 1 206 ? -28.178 4.224 14.412 1.00 61.44 206 GLY A C 1
ATOM 1557 O O . GLY A 1 206 ? -29.144 4.341 15.152 1.00 61.44 206 GLY A O 1
ATOM 1558 N N . LEU A 1 207 ? -26.919 4.265 14.862 1.00 71.38 207 LEU A N 1
ATOM 1559 C CA . LEU A 1 207 ? -26.589 4.508 16.272 1.00 71.38 207 LEU A CA 1
ATOM 1560 C C . LEU A 1 207 ? -26.561 6.008 16.603 1.00 71.38 207 LEU A C 1
ATOM 1562 O O . LEU A 1 207 ? -26.096 6.829 15.794 1.00 71.38 207 LEU A O 1
ATOM 1566 N N . SER A 1 208 ? -27.005 6.352 17.811 1.00 82.69 208 SER A N 1
ATOM 1567 C CA . SER A 1 208 ? -26.885 7.696 18.379 1.00 82.69 208 SER A CA 1
ATOM 1568 C C . SER A 1 208 ? -25.415 8.096 18.557 1.00 82.69 208 SER A C 1
ATOM 1570 O O . SER A 1 208 ? -24.508 7.259 18.562 1.00 82.69 208 SER A O 1
ATOM 1572 N N . LEU A 1 209 ? -25.151 9.398 18.699 1.00 83.31 209 LEU A N 1
ATOM 1573 C CA . LEU A 1 209 ? -23.793 9.904 18.923 1.00 83.31 209 LEU A CA 1
ATOM 1574 C C . LEU A 1 209 ? -23.160 9.293 20.187 1.00 83.31 209 LEU A C 1
ATOM 1576 O O . LEU A 1 209 ? -21.986 8.925 20.164 1.00 83.31 209 LEU A O 1
ATOM 1580 N N . THR A 1 210 ? -23.956 9.133 21.246 1.00 84.44 210 THR A N 1
ATOM 1581 C CA . THR A 1 210 ? -23.551 8.534 22.524 1.00 84.44 210 THR A CA 1
ATOM 1582 C C . THR A 1 210 ? -23.143 7.074 22.370 1.00 84.44 210 THR A C 1
ATOM 1584 O O . THR A 1 210 ? -22.076 6.680 22.838 1.00 84.44 210 THR A O 1
ATOM 1587 N N . GLU A 1 211 ? -23.937 6.277 21.654 1.00 83.31 211 GLU A N 1
ATOM 1588 C CA . GLU A 1 211 ? -23.622 4.869 21.383 1.00 83.31 211 GLU A CA 1
ATOM 1589 C C . GLU A 1 211 ? -22.376 4.736 20.509 1.00 83.31 211 GLU A C 1
ATOM 1591 O O . GLU A 1 211 ? -21.477 3.964 20.835 1.00 83.31 211 GLU A O 1
ATOM 1596 N N . LYS A 1 212 ? -22.263 5.551 19.451 1.00 84.06 212 LYS A N 1
ATOM 1597 C CA . LYS A 1 212 ? -21.079 5.563 18.581 1.00 84.06 212 LYS A CA 1
ATOM 1598 C C . LYS A 1 212 ? -19.808 5.922 19.350 1.00 84.06 212 LYS A C 1
ATOM 1600 O O . LYS A 1 212 ? -18.761 5.317 19.120 1.00 84.06 212 LYS A O 1
ATOM 1605 N N . ALA A 1 213 ? -19.884 6.900 20.252 1.00 86.12 213 ALA A N 1
ATOM 1606 C CA . ALA A 1 213 ? -18.760 7.286 21.095 1.00 86.12 213 ALA A CA 1
ATOM 1607 C C . ALA A 1 213 ? -18.374 6.160 22.063 1.00 86.12 213 ALA A C 1
ATOM 1609 O O . ALA A 1 213 ? -17.200 5.793 22.127 1.00 86.12 213 ALA A O 1
ATOM 1610 N N . PHE A 1 214 ? -19.351 5.567 22.756 1.00 86.19 214 PHE A N 1
ATOM 1611 C CA . P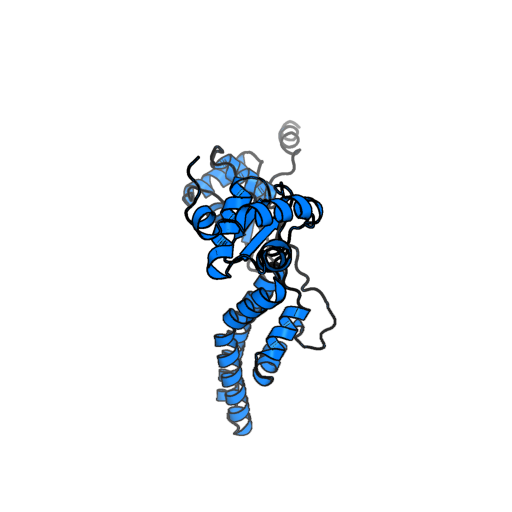HE A 1 214 ? -19.111 4.478 23.702 1.00 86.1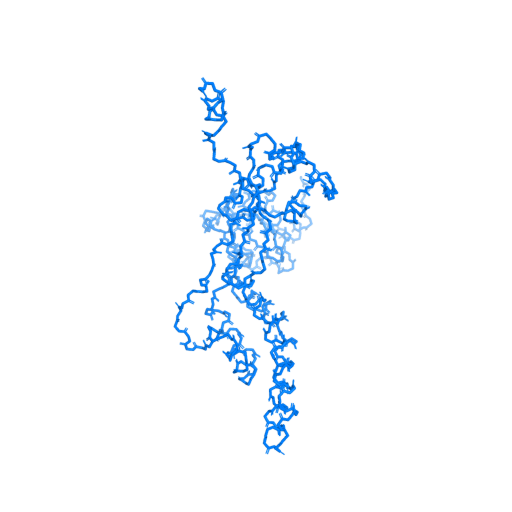9 214 PHE A CA 1
ATOM 1612 C C . PHE A 1 214 ? -18.529 3.231 23.024 1.00 86.19 214 PHE A C 1
ATOM 1614 O O . PHE A 1 214 ? -17.520 2.706 23.487 1.00 86.19 214 PHE A O 1
ATOM 1621 N N . GLU A 1 215 ? -19.093 2.789 21.897 1.00 83.75 215 GLU A N 1
ATOM 1622 C CA . GLU A 1 215 ? -18.568 1.645 21.143 1.00 83.75 215 GLU A CA 1
ATOM 1623 C C . GLU A 1 215 ? -17.134 1.884 20.668 1.00 83.75 215 GLU A C 1
ATOM 1625 O O . GLU A 1 215 ? -16.298 0.981 20.718 1.00 83.75 215 GLU A O 1
ATOM 1630 N N . HIS A 1 216 ? -16.815 3.108 20.237 1.00 84.19 216 HIS A N 1
ATOM 1631 C CA . HIS A 1 216 ? -15.462 3.437 19.807 1.00 84.19 216 HIS A CA 1
ATOM 1632 C C . HIS A 1 216 ? -14.462 3.442 20.971 1.00 84.19 216 HIS A C 1
ATOM 1634 O O . HIS A 1 216 ? -13.337 2.963 20.816 1.00 84.19 216 HIS A O 1
ATOM 1640 N N . ILE A 1 217 ? -14.872 3.943 22.139 1.00 85.94 217 ILE A N 1
ATOM 1641 C CA . ILE A 1 217 ? -14.073 3.906 23.370 1.00 85.94 217 ILE A CA 1
ATOM 1642 C C . ILE A 1 217 ? -13.859 2.456 23.826 1.00 85.94 217 ILE A C 1
ATOM 1644 O O . ILE A 1 217 ? -12.729 2.073 24.121 1.00 85.94 217 ILE A O 1
ATOM 1648 N N . ALA A 1 218 ? -14.908 1.631 23.819 1.00 82.19 218 ALA A N 1
ATOM 1649 C CA . ALA A 1 218 ? -14.826 0.216 24.173 1.00 82.19 218 ALA A CA 1
ATOM 1650 C C . ALA A 1 218 ? -13.901 -0.559 23.219 1.00 82.19 218 ALA A C 1
ATOM 1652 O O . ALA A 1 218 ? -13.047 -1.326 23.662 1.00 82.19 218 ALA A O 1
ATOM 1653 N N . ALA A 1 219 ? -13.995 -0.299 21.912 1.00 78.88 219 ALA A N 1
ATOM 1654 C CA . ALA A 1 219 ? -13.136 -0.917 20.903 1.00 78.88 219 ALA A CA 1
ATOM 1655 C C . ALA A 1 219 ? -11.658 -0.495 21.006 1.00 78.88 219 ALA A C 1
ATOM 1657 O O . ALA A 1 219 ? -10.782 -1.229 20.549 1.00 78.88 219 ALA A O 1
ATOM 1658 N N . ALA A 1 220 ? -11.358 0.671 21.592 1.00 78.88 220 ALA A N 1
ATOM 1659 C CA . ALA A 1 220 ? -9.982 1.121 21.808 1.00 78.88 220 ALA A CA 1
ATOM 1660 C C . ALA A 1 220 ? -9.254 0.323 22.909 1.00 78.88 220 ALA A C 1
ATOM 1662 O O . ALA A 1 220 ? -8.019 0.331 22.952 1.00 78.88 220 ALA A O 1
ATOM 1663 N N . GLY A 1 221 ? -9.999 -0.374 23.776 1.00 79.62 221 GLY A N 1
ATOM 1664 C CA . GLY A 1 221 ? -9.462 -1.250 24.815 1.00 79.62 221 GLY A CA 1
ATOM 1665 C C . GLY A 1 221 ? -8.414 -0.557 25.704 1.00 79.62 221 GLY A C 1
ATOM 1666 O O . GLY A 1 221 ? -8.597 0.606 26.076 1.00 79.62 221 GLY A O 1
ATOM 1667 N N . PRO A 1 222 ? -7.286 -1.219 26.030 1.00 75.94 222 PRO A N 1
ATOM 1668 C CA . PRO A 1 222 ? -6.281 -0.680 26.952 1.00 75.94 222 PRO A CA 1
ATOM 1669 C C . PRO A 1 222 ? -5.526 0.533 26.394 1.00 75.94 222 PRO A C 1
ATOM 1671 O O . PRO A 1 222 ? -4.866 1.246 27.146 1.00 75.94 222 PRO A O 1
ATOM 1674 N N . ALA A 1 223 ? -5.613 0.800 25.085 1.00 76.38 223 ALA A N 1
ATOM 1675 C CA . ALA A 1 223 ? -4.996 1.981 24.496 1.00 76.38 223 ALA A CA 1
ATOM 1676 C C . ALA A 1 223 ? -5.774 3.266 24.826 1.00 76.38 223 ALA A C 1
ATOM 1678 O O . ALA A 1 223 ? -5.171 4.341 24.849 1.00 76.38 223 ALA A O 1
ATOM 1679 N N . GLY A 1 224 ? -7.083 3.170 25.076 1.00 81.81 224 GLY A N 1
ATOM 1680 C CA . GLY A 1 224 ? -7.969 4.318 25.259 1.00 81.81 224 GLY A CA 1
ATOM 1681 C C . GLY A 1 224 ? -8.178 5.145 23.983 1.00 81.81 224 GLY A C 1
ATOM 1682 O O . GLY A 1 224 ? -7.388 5.117 23.030 1.00 81.81 224 GLY A O 1
ATOM 1683 N N . ALA A 1 225 ? -9.267 5.907 23.956 1.00 85.69 225 ALA A N 1
ATOM 1684 C CA . ALA A 1 225 ? -9.609 6.794 22.848 1.00 85.69 225 ALA A CA 1
ATOM 1685 C C . ALA A 1 225 ? -9.319 8.257 23.204 1.00 85.69 225 ALA A C 1
ATOM 1687 O O . ALA A 1 225 ? -9.495 8.679 24.341 1.00 85.69 225 ALA A O 1
ATOM 1688 N N . THR A 1 226 ? -8.892 9.055 22.225 1.00 86.12 226 THR A N 1
ATOM 1689 C CA . THR A 1 226 ? -8.771 10.514 22.380 1.00 86.12 226 THR A CA 1
ATOM 1690 C C . THR A 1 226 ? -9.982 11.208 21.766 1.00 86.12 226 THR A C 1
ATOM 1692 O O . THR A 1 226 ? -10.585 10.690 20.822 1.00 86.12 226 THR A O 1
ATOM 1695 N N . ARG A 1 227 ? -10.294 12.425 22.233 1.00 83.25 227 ARG A N 1
ATOM 1696 C CA . ARG A 1 227 ? -11.360 13.266 21.655 1.00 83.25 227 ARG A CA 1
ATOM 1697 C C . ARG A 1 227 ? -11.197 13.442 20.141 1.00 83.25 227 ARG A C 1
ATOM 1699 O O . ARG A 1 227 ? -12.152 13.264 19.394 1.00 83.25 227 ARG A O 1
ATOM 1706 N N . THR A 1 228 ? -9.974 13.701 19.675 1.00 82.88 228 THR A N 1
ATOM 1707 C CA . THR A 1 228 ? -9.667 13.833 18.241 1.00 82.88 228 THR A CA 1
ATOM 1708 C C . THR A 1 228 ? -9.997 12.558 17.464 1.00 82.88 228 THR A C 1
ATOM 1710 O O . THR A 1 228 ? -10.633 12.628 16.417 1.00 82.88 228 THR A O 1
ATOM 1713 N N . ARG A 1 229 ? -9.638 11.378 17.994 1.00 80.62 229 ARG A N 1
ATOM 1714 C CA . ARG A 1 229 ? -9.949 10.097 17.339 1.00 80.62 229 ARG A CA 1
ATOM 1715 C C . ARG A 1 229 ? -11.452 9.841 17.255 1.00 80.62 229 ARG A C 1
ATOM 1717 O O . ARG A 1 229 ? -11.907 9.340 16.234 1.00 80.62 229 ARG A O 1
ATOM 1724 N N . LEU A 1 230 ? -12.217 10.229 18.276 1.00 82.38 230 LEU A N 1
ATOM 1725 C CA . LEU A 1 230 ? -13.681 10.138 18.258 1.00 82.38 230 LEU A CA 1
ATOM 1726 C C . LEU A 1 230 ? -14.292 11.035 17.172 1.00 82.38 230 LEU A C 1
ATOM 1728 O O . LEU A 1 230 ? -15.110 10.569 16.382 1.00 82.38 230 LEU A O 1
ATOM 1732 N N . MET A 1 231 ? -13.845 12.290 17.071 1.00 83.25 231 MET A N 1
ATOM 1733 C CA . MET A 1 231 ? -14.304 13.221 16.028 1.00 83.25 231 MET A CA 1
ATOM 1734 C C . MET A 1 231 ? -13.993 12.725 14.607 1.00 83.25 231 MET A C 1
ATOM 1736 O O . MET A 1 231 ? -14.773 12.946 13.676 1.00 83.25 231 MET A O 1
ATOM 1740 N N . ASP A 1 232 ? -12.857 12.049 14.427 1.00 79.56 232 ASP A N 1
ATOM 1741 C CA . ASP A 1 232 ? -12.462 11.491 13.133 1.00 79.56 232 ASP A CA 1
ATOM 1742 C C . ASP A 1 232 ? -13.227 10.208 12.783 1.00 79.56 232 ASP A C 1
ATOM 1744 O O . ASP A 1 232 ? -13.534 9.982 11.608 1.00 79.56 232 ASP A O 1
ATOM 1748 N N . ALA A 1 233 ? -13.550 9.386 13.785 1.00 75.06 233 ALA A N 1
ATOM 1749 C CA . ALA A 1 233 ? -14.214 8.098 13.610 1.00 75.06 233 ALA A CA 1
ATOM 1750 C C . ALA A 1 233 ? -15.736 8.206 13.420 1.00 75.06 233 ALA A C 1
ATOM 1752 O O . ALA A 1 233 ? -16.325 7.366 12.736 1.00 75.06 233 ALA A O 1
ATOM 1753 N N . ILE A 1 234 ? -16.379 9.226 13.996 1.00 80.25 234 ILE A N 1
ATOM 1754 C CA . ILE A 1 234 ? -17.838 9.376 13.977 1.00 80.25 234 ILE A CA 1
ATOM 1755 C C . ILE A 1 234 ? -18.302 10.144 12.724 1.00 80.25 234 ILE A C 1
ATOM 1757 O O . ILE A 1 234 ? -17.726 11.165 12.322 1.00 80.25 234 ILE A O 1
ATOM 1761 N N . ARG A 1 235 ? -19.362 9.633 12.077 1.00 70.12 235 ARG A N 1
ATOM 1762 C CA . ARG A 1 235 ? -20.042 10.278 10.941 1.00 70.12 235 ARG A CA 1
ATOM 1763 C C . ARG A 1 235 ? -21.566 10.381 11.170 1.00 70.12 235 ARG A C 1
ATOM 1765 O O . ARG A 1 235 ? -22.154 9.396 11.637 1.00 70.12 235 ARG A O 1
ATOM 1772 N N . PRO A 1 236 ? -22.209 11.521 10.817 1.00 75.50 236 PRO A N 1
ATOM 1773 C CA . PRO A 1 236 ? -21.613 12.782 10.326 1.00 75.50 236 PRO A CA 1
ATOM 1774 C C . PRO A 1 236 ? -20.635 13.388 11.344 1.00 75.50 236 PRO A C 1
ATOM 1776 O O . PRO A 1 236 ? -20.687 13.014 12.509 1.00 75.50 236 PRO A O 1
ATOM 1779 N N . LYS A 1 237 ? -19.672 14.206 10.886 1.00 82.25 237 LYS A N 1
ATOM 1780 C CA . LYS A 1 237 ? -18.595 14.720 11.751 1.00 82.25 237 LYS A CA 1
ATOM 1781 C C . LYS A 1 237 ? -19.238 15.573 12.854 1.00 82.25 237 LYS A C 1
ATOM 1783 O O . LYS A 1 237 ? -19.766 16.630 12.512 1.00 82.25 237 LYS A O 1
ATOM 1788 N N . PRO A 1 238 ? -19.243 15.120 14.118 1.00 81.12 238 PRO A N 1
ATOM 1789 C CA . PRO A 1 238 ? -19.851 15.892 15.187 1.00 81.12 238 PRO A CA 1
ATOM 1790 C C . PRO A 1 238 ? -18.996 17.132 15.459 1.00 81.12 238 PRO A C 1
ATOM 1792 O O . PRO A 1 238 ? -17.775 17.117 15.241 1.00 81.12 238 PRO A O 1
ATOM 1795 N N . ASP A 1 239 ? -19.631 18.203 15.922 1.00 85.62 239 ASP A N 1
ATOM 1796 C CA . ASP A 1 239 ? -18.895 19.348 16.437 1.00 85.62 239 ASP A CA 1
ATOM 1797 C C . ASP A 1 239 ? -18.156 18.975 17.737 1.00 85.62 239 ASP A C 1
ATOM 1799 O O . ASP A 1 239 ? -18.354 17.916 18.344 1.00 85.62 239 ASP A O 1
ATOM 1803 N N . ALA A 1 240 ? -17.222 19.834 18.132 1.00 84.06 240 ALA A N 1
ATOM 1804 C CA . ALA A 1 240 ? -16.378 19.562 19.280 1.00 84.06 240 ALA A CA 1
ATOM 1805 C C . ALA A 1 240 ? -17.180 19.593 20.599 1.00 84.06 240 ALA A C 1
ATOM 1807 O O . ALA A 1 240 ? -16.874 18.811 21.504 1.00 84.06 240 ALA A O 1
ATOM 1808 N N . GLU A 1 241 ? -18.184 20.463 20.717 1.00 85.38 241 GLU A N 1
ATOM 1809 C CA . GLU A 1 241 ? -18.993 20.643 21.930 1.00 85.38 241 GLU A CA 1
ATOM 1810 C C . GLU A 1 241 ? -19.894 19.436 22.191 1.00 85.38 241 GLU A C 1
ATOM 1812 O O . GLU A 1 241 ? -19.901 18.912 23.301 1.00 85.38 241 GLU A O 1
ATOM 1817 N N . ALA A 1 242 ? -20.547 18.909 21.159 1.00 85.00 242 ALA A N 1
ATOM 1818 C CA . ALA A 1 242 ? -21.368 17.709 21.194 1.00 85.00 242 ALA A CA 1
ATOM 1819 C C . ALA A 1 242 ? -20.558 16.487 21.639 1.00 85.00 242 ALA A C 1
ATOM 1821 O O . ALA A 1 242 ? -21.020 15.702 22.465 1.00 85.00 242 ALA A O 1
ATOM 1822 N N . VAL A 1 243 ? -19.320 16.336 21.150 1.00 87.12 243 VAL A N 1
ATOM 1823 C CA . VAL A 1 243 ? -18.427 15.262 21.620 1.00 87.12 243 VAL A CA 1
ATOM 1824 C C . VAL A 1 243 ? -18.053 15.461 23.088 1.00 87.12 243 VAL A C 1
ATOM 1826 O O . VAL A 1 243 ? -18.032 14.490 23.839 1.00 87.12 243 VAL A O 1
ATOM 1829 N N . SER A 1 244 ? -17.782 16.695 23.519 1.00 87.31 244 SER A N 1
ATOM 1830 C CA . SER A 1 244 ? -17.496 16.991 24.928 1.00 87.31 244 SER A CA 1
ATOM 1831 C C . SER A 1 244 ? -18.691 16.718 25.840 1.00 87.31 244 SER A C 1
ATOM 1833 O O . SER A 1 244 ? -18.506 16.109 26.888 1.00 87.31 244 SER A O 1
ATOM 1835 N N . ALA A 1 245 ? -19.901 17.097 25.432 1.00 87.69 245 ALA A N 1
ATOM 1836 C CA . ALA A 1 245 ? -21.127 16.842 26.180 1.00 87.69 245 ALA A CA 1
ATOM 1837 C C . ALA A 1 245 ? -21.405 15.338 26.313 1.00 87.69 245 ALA A C 1
ATOM 1839 O O . ALA A 1 245 ? -21.717 14.859 27.399 1.00 87.69 245 ALA A O 1
ATOM 1840 N N . VAL A 1 246 ? -21.218 14.573 25.233 1.00 89.12 246 VAL A N 1
ATOM 1841 C CA . VAL A 1 246 ? -21.376 13.111 25.248 1.00 89.12 246 VAL A CA 1
ATOM 1842 C C . VAL A 1 246 ? -20.338 12.436 26.139 1.00 89.12 246 VAL A C 1
ATOM 1844 O O . VAL A 1 246 ? -20.676 11.515 26.876 1.00 89.12 246 VAL A O 1
ATOM 1847 N N . LEU A 1 247 ? -19.082 12.884 26.100 1.00 89.94 247 LEU A N 1
ATOM 1848 C CA . LEU A 1 247 ? -18.040 12.361 26.984 1.00 89.94 247 LEU A CA 1
ATOM 1849 C C . LEU A 1 247 ? -18.333 12.689 28.449 1.00 89.94 247 LEU A C 1
ATOM 1851 O O . LEU A 1 247 ? -18.210 11.806 29.288 1.00 89.94 247 LEU A O 1
ATOM 1855 N N . ALA A 1 248 ? -18.780 13.912 28.749 1.00 87.69 248 ALA A N 1
ATOM 1856 C CA . ALA A 1 248 ? -19.184 14.301 30.096 1.00 87.69 248 ALA A CA 1
ATOM 1857 C C . ALA A 1 248 ? -20.361 13.454 30.605 1.00 87.69 248 ALA A C 1
ATOM 1859 O O . ALA A 1 248 ? -20.302 12.962 31.727 1.00 87.69 248 ALA A O 1
ATOM 1860 N N . ALA A 1 249 ? -21.378 13.217 29.768 1.00 86.69 249 ALA A N 1
ATOM 1861 C CA . ALA A 1 249 ? -22.509 12.353 30.102 1.00 86.69 249 ALA A CA 1
ATOM 1862 C C . ALA A 1 249 ? -22.066 10.902 30.357 1.00 86.69 249 ALA A C 1
ATOM 1864 O O . ALA A 1 249 ? -22.399 10.331 31.385 1.00 86.69 249 ALA A O 1
ATOM 1865 N N . LEU A 1 250 ? -21.236 10.322 29.481 1.00 89.00 250 LEU A N 1
ATOM 1866 C CA . LEU A 1 250 ? -20.725 8.955 29.657 1.00 89.00 250 LEU A CA 1
ATOM 1867 C C . LEU A 1 250 ? -19.826 8.796 30.893 1.00 89.00 250 LEU A C 1
ATOM 1869 O O . LEU A 1 250 ? -19.788 7.713 31.480 1.00 89.00 250 LEU A O 1
ATOM 1873 N N . THR A 1 251 ? -19.095 9.846 31.270 1.00 88.44 251 THR A N 1
ATOM 1874 C CA . THR A 1 251 ? -18.301 9.878 32.503 1.00 88.44 251 THR A CA 1
ATOM 1875 C C . THR A 1 251 ? -19.196 10.012 33.735 1.00 88.44 251 THR A C 1
ATOM 1877 O O . THR A 1 251 ? -18.984 9.291 34.706 1.00 88.44 251 THR A O 1
ATOM 1880 N N . ALA A 1 252 ? -20.217 10.874 33.692 1.00 83.38 252 ALA A N 1
ATOM 1881 C CA . ALA A 1 252 ? -21.197 11.026 34.770 1.00 83.38 252 ALA A CA 1
ATOM 1882 C C . ALA A 1 252 ? -21.995 9.733 35.010 1.00 83.38 252 ALA A C 1
ATOM 1884 O O . ALA A 1 252 ? -22.198 9.340 36.154 1.00 83.38 252 ALA A O 1
ATOM 1885 N N . ASP A 1 253 ? -22.342 9.022 33.936 1.00 83.44 253 ASP A N 1
ATOM 1886 C CA . ASP A 1 253 ? -23.008 7.714 33.973 1.00 83.44 253 ASP A CA 1
ATOM 1887 C C . ASP A 1 253 ? -22.071 6.569 34.419 1.00 83.44 253 ASP A C 1
ATOM 1889 O O . ASP A 1 253 ? -22.468 5.403 34.430 1.00 83.44 253 ASP A O 1
ATOM 1893 N N . GLY A 1 254 ? -20.795 6.853 34.712 1.00 84.19 254 GLY A N 1
ATOM 1894 C CA . GLY A 1 254 ? -19.804 5.858 35.138 1.00 84.19 254 GLY A CA 1
ATOM 1895 C C . GLY A 1 254 ? -19.404 4.847 34.057 1.00 84.19 254 GLY A C 1
ATOM 1896 O O . GLY A 1 254 ? -18.699 3.878 34.336 1.00 84.19 254 GLY A O 1
ATOM 1897 N N . ARG A 1 255 ? -19.829 5.051 32.806 1.00 82.31 255 ARG A N 1
ATOM 1898 C CA . ARG A 1 255 ? -19.552 4.152 31.673 1.00 82.31 255 ARG A CA 1
ATOM 1899 C C . ARG A 1 255 ? -18.169 4.373 31.075 1.00 82.31 255 ARG A C 1
ATOM 1901 O O . ARG A 1 255 ? -17.624 3.477 30.428 1.00 82.31 255 ARG A O 1
ATOM 1908 N N . VAL A 1 256 ? -17.611 5.564 31.253 1.00 88.69 256 VAL A N 1
ATOM 1909 C CA . VAL A 1 256 ? -16.296 5.958 30.752 1.00 88.69 256 VAL A CA 1
ATOM 1910 C C . VAL A 1 256 ? -15.488 6.566 31.889 1.00 88.69 256 VAL A C 1
ATOM 1912 O O . VAL A 1 256 ? -16.014 7.283 32.728 1.00 88.69 256 VAL A O 1
ATOM 1915 N N . THR A 1 257 ? -14.189 6.284 31.911 1.00 88.31 257 THR A N 1
ATOM 1916 C CA . THR A 1 257 ? -13.239 6.943 32.808 1.00 88.31 257 THR A CA 1
ATOM 1917 C C . THR A 1 257 ? -12.237 7.745 31.995 1.00 88.31 257 THR A C 1
ATOM 1919 O O . THR A 1 257 ? -11.733 7.288 30.965 1.00 88.31 257 THR A O 1
ATOM 1922 N N . GLU A 1 258 ? -11.958 8.956 32.455 1.00 88.38 258 GLU A N 1
ATOM 1923 C CA . GLU A 1 258 ? -10.967 9.852 31.875 1.00 88.38 258 GLU A CA 1
ATOM 1924 C C . GLU A 1 258 ? -9.643 9.691 32.629 1.00 88.38 258 GLU A C 1
ATOM 1926 O O . GLU A 1 258 ? -9.611 9.712 33.859 1.00 88.38 258 GLU A O 1
ATOM 1931 N N . ARG A 1 259 ? -8.540 9.475 31.904 1.00 85.81 259 ARG A N 1
ATOM 1932 C CA . ARG A 1 259 ? -7.195 9.408 32.491 1.00 85.81 259 ARG A CA 1
ATOM 1933 C C . ARG A 1 259 ? -6.195 10.122 31.606 1.00 85.81 259 ARG A C 1
ATOM 1935 O O . ARG A 1 259 ? -6.207 9.983 30.381 1.00 85.81 259 ARG A O 1
ATOM 1942 N N . GLU A 1 260 ? -5.275 10.835 32.231 1.00 83.12 260 GLU A N 1
ATOM 1943 C CA . GLU A 1 260 ? -4.135 11.412 31.537 1.00 83.12 260 GLU A CA 1
ATOM 1944 C C . GLU A 1 260 ? -3.041 10.351 31.378 1.00 83.12 260 GLU A C 1
ATOM 1946 O O . GLU A 1 260 ? -2.545 9.791 32.355 1.00 83.12 260 GLU A O 1
ATOM 1951 N N . VAL A 1 261 ? -2.685 10.029 30.132 1.00 76.44 261 VAL A N 1
ATOM 1952 C CA . VAL A 1 261 ? -1.719 8.965 29.829 1.00 76.44 261 VAL A CA 1
ATOM 1953 C C . VAL A 1 261 ? -0.587 9.511 28.968 1.00 76.44 261 VAL A C 1
ATOM 1955 O O . VAL A 1 261 ? -0.812 10.158 27.941 1.00 76.44 261 VAL A O 1
ATOM 1958 N N . ARG A 1 262 ? 0.658 9.209 29.352 1.00 67.62 262 ARG A N 1
ATOM 1959 C CA . ARG A 1 262 ? 1.848 9.472 28.530 1.00 67.62 262 ARG A CA 1
ATOM 1960 C C . ARG A 1 262 ? 2.048 8.333 27.534 1.00 67.62 262 ARG A C 1
ATOM 1962 O O . ARG A 1 262 ? 2.168 7.174 27.918 1.00 67.62 262 ARG A O 1
ATOM 1969 N N . SER A 1 263 ? 2.067 8.653 26.241 1.00 54.06 263 SER A N 1
ATOM 1970 C CA . SER A 1 263 ? 2.368 7.660 25.197 1.00 54.06 263 SER A CA 1
ATOM 1971 C C . SER A 1 263 ? 3.869 7.462 25.067 1.00 54.06 263 SER A C 1
ATOM 1973 O O . SER A 1 263 ? 4.537 8.307 24.475 1.00 54.06 263 SER A O 1
ATOM 1975 N N . GLY A 1 264 ? 4.381 6.362 25.627 1.00 49.12 264 GLY A N 1
ATOM 1976 C CA . GLY A 1 264 ? 5.818 6.100 25.725 1.00 49.12 264 GLY A CA 1
ATOM 1977 C C . GLY A 1 264 ? 6.505 7.094 26.668 1.00 49.12 264 GLY A C 1
ATOM 1978 O O . GLY A 1 264 ? 6.054 8.226 26.836 1.00 49.12 264 GLY A O 1
ATOM 1979 N N . GLY A 1 265 ? 7.610 6.702 27.303 1.00 46.66 265 GLY A N 1
ATOM 1980 C CA . GLY A 1 265 ? 8.277 7.484 28.362 1.00 46.66 265 GLY A CA 1
ATOM 1981 C C . GLY A 1 265 ? 8.728 8.914 28.002 1.00 46.66 265 GLY A C 1
ATOM 1982 O O . GLY A 1 265 ? 9.237 9.614 28.870 1.00 46.66 265 GLY A O 1
ATOM 1983 N N . ARG A 1 266 ? 8.539 9.370 26.753 1.00 47.59 266 ARG A N 1
ATOM 1984 C CA . ARG A 1 266 ? 8.867 10.722 26.260 1.00 47.59 266 ARG A CA 1
ATOM 1985 C C . ARG A 1 266 ? 7.700 11.469 25.584 1.00 47.59 266 ARG A C 1
ATOM 1987 O O . ARG A 1 266 ? 7.908 12.564 25.069 1.00 47.59 266 ARG A O 1
ATOM 1994 N N . GLY A 1 267 ? 6.487 10.911 25.542 1.00 54.38 267 GLY A N 1
ATOM 1995 C CA . GLY A 1 267 ? 5.334 11.563 24.906 1.00 54.38 267 GLY A CA 1
ATOM 1996 C C . GLY A 1 267 ? 4.704 12.663 25.765 1.00 54.38 267 GLY A C 1
ATOM 1997 O O . GLY A 1 267 ? 4.669 12.554 26.993 1.00 54.38 267 GLY A O 1
ATOM 1998 N N . ARG A 1 268 ? 4.144 13.704 25.123 1.00 59.28 268 ARG A N 1
ATOM 1999 C CA . ARG A 1 268 ? 3.284 14.679 25.818 1.00 59.28 268 ARG A CA 1
ATOM 2000 C C . ARG A 1 268 ? 2.103 13.939 26.458 1.00 59.28 268 ARG A C 1
ATOM 2002 O O . ARG A 1 268 ? 1.521 13.072 25.795 1.00 59.28 268 ARG A O 1
ATOM 2009 N N . PRO A 1 269 ? 1.765 14.239 27.722 1.00 72.06 269 PRO A N 1
ATOM 2010 C CA . PRO A 1 269 ? 0.600 13.642 28.345 1.00 72.06 269 PRO A CA 1
ATOM 2011 C C . PRO A 1 269 ? -0.648 14.047 27.552 1.00 72.06 269 PRO A C 1
ATOM 2013 O O . PRO A 1 269 ? -0.763 15.177 27.075 1.00 72.06 269 PRO A O 1
ATOM 2016 N N . ALA A 1 270 ? -1.529 13.080 27.316 1.00 77.31 270 ALA A N 1
ATOM 2017 C CA . ALA A 1 270 ? -2.765 13.292 26.586 1.00 77.31 270 ALA A CA 1
ATOM 2018 C C . ALA A 1 270 ? -3.911 12.636 27.341 1.00 77.31 270 ALA A C 1
ATOM 2020 O O . ALA A 1 270 ? -3.791 11.501 27.812 1.00 77.31 270 ALA A O 1
ATOM 2021 N N . VAL A 1 271 ? -5.034 13.339 27.406 1.00 85.94 271 VAL A N 1
ATOM 2022 C CA . VAL A 1 271 ? -6.237 12.816 28.034 1.00 85.94 271 VAL A CA 1
ATOM 2023 C C . VAL A 1 271 ? -6.861 11.735 27.154 1.00 85.94 271 VAL A C 1
ATOM 2025 O O . VAL A 1 271 ? -7.034 11.912 25.940 1.00 85.94 271 VAL A O 1
ATOM 2028 N N . ARG A 1 272 ? -7.154 10.587 27.764 1.00 87.50 272 ARG A N 1
ATOM 2029 C CA . ARG A 1 272 ? -7.751 9.421 27.118 1.00 87.50 272 ARG A CA 1
ATOM 2030 C C . ARG A 1 272 ? -8.964 8.932 27.890 1.00 87.50 272 ARG A C 1
ATOM 2032 O O . ARG A 1 272 ? -8.995 8.962 29.115 1.00 87.50 272 ARG A O 1
ATOM 2039 N N . PHE A 1 273 ? -9.926 8.433 27.132 1.00 87.38 273 PHE A N 1
ATOM 2040 C CA . PHE A 1 273 ? -11.175 7.875 27.617 1.00 87.38 273 PHE A CA 1
ATOM 2041 C C . PHE A 1 273 ? -11.121 6.353 27.513 1.00 87.38 273 PHE A C 1
ATOM 2043 O O . PHE A 1 273 ? -10.732 5.810 26.473 1.00 87.38 273 PHE A O 1
ATOM 2050 N N . PHE A 1 274 ? -11.511 5.679 28.589 1.00 88.31 274 PHE A N 1
ATOM 2051 C CA . PHE A 1 274 ? -11.518 4.225 28.721 1.00 88.31 274 PHE A CA 1
ATOM 2052 C C . PHE A 1 274 ? -12.922 3.769 29.087 1.00 88.31 274 PHE A C 1
ATOM 2054 O O . PHE A 1 274 ? -13.547 4.374 29.954 1.00 88.31 274 PHE A O 1
ATOM 2061 N N . ALA A 1 275 ? -13.415 2.702 28.462 1.00 86.81 275 ALA A N 1
ATOM 2062 C CA . ALA A 1 275 ? -14.674 2.105 28.886 1.00 86.81 275 ALA A CA 1
ATOM 2063 C C . ALA A 1 275 ? -14.490 1.528 30.294 1.00 86.81 275 ALA A C 1
ATOM 2065 O O . ALA A 1 275 ? -13.489 0.857 30.563 1.00 86.81 275 ALA A O 1
ATOM 2066 N N . ALA A 1 276 ? -15.428 1.810 31.193 1.00 80.00 276 ALA A N 1
ATOM 2067 C CA . ALA A 1 276 ? -15.438 1.181 32.500 1.00 80.00 276 ALA A CA 1
ATOM 2068 C C . ALA A 1 276 ? -15.620 -0.340 32.326 1.00 80.00 276 ALA A C 1
ATOM 2070 O O . ALA A 1 276 ? -16.395 -0.766 31.462 1.00 80.00 276 ALA A O 1
ATOM 2071 N N . PRO A 1 277 ? -14.904 -1.177 33.099 1.00 61.50 277 PRO A N 1
ATOM 2072 C CA . PRO A 1 277 ? -15.131 -2.614 33.076 1.00 61.50 277 PRO A CA 1
ATOM 2073 C C . PRO A 1 277 ? -16.585 -2.887 33.476 1.00 61.50 277 PRO A C 1
ATOM 2075 O O . PRO A 1 277 ? -17.081 -2.322 34.452 1.00 61.50 277 PRO A O 1
ATOM 2078 N N . ALA A 1 278 ? -17.279 -3.723 32.701 1.00 50.94 278 ALA A N 1
ATOM 2079 C CA . ALA A 1 278 ? -18.636 -4.145 33.025 1.00 50.94 278 ALA A CA 1
ATOM 2080 C C . ALA A 1 278 ? -18.619 -4.820 34.407 1.00 50.94 278 ALA A C 1
ATOM 2082 O O . ALA A 1 278 ? -18.050 -5.900 34.550 1.00 50.94 278 ALA A O 1
ATOM 2083 N N . GLY A 1 279 ? -19.166 -4.144 35.422 1.00 46.41 279 GLY A N 1
ATOM 2084 C CA . GLY A 1 279 ? -19.175 -4.636 36.805 1.00 46.41 279 GLY A CA 1
ATOM 2085 C C . GLY A 1 279 ? -18.977 -3.602 37.919 1.00 46.41 279 GLY A C 1
ATOM 2086 O O . GLY A 1 279 ? -18.930 -4.004 39.073 1.00 46.41 279 GLY A O 1
ATOM 2087 N N . LEU A 1 280 ? -18.867 -2.296 37.635 1.00 42.47 280 LEU A N 1
ATOM 2088 C CA . LEU A 1 280 ? -18.701 -1.272 38.687 1.00 42.47 280 LEU A CA 1
ATOM 2089 C C . LEU A 1 280 ? -19.931 -0.388 38.960 1.00 42.47 280 LEU A C 1
ATOM 2091 O O . LEU A 1 280 ? -19.855 0.442 39.862 1.00 42.47 280 LEU A O 1
ATOM 2095 N N . SER A 1 281 ? -21.066 -0.561 38.264 1.00 41.12 281 SER A N 1
ATOM 2096 C CA . SER A 1 281 ? -22.273 0.224 38.596 1.00 41.12 281 SER A CA 1
ATOM 2097 C C . SER A 1 281 ? -22.952 -0.219 39.896 1.00 41.12 281 SER A C 1
ATOM 2099 O O . SER A 1 281 ? -23.637 0.593 40.505 1.00 41.12 281 SER A O 1
ATOM 2101 N N . ASP A 1 282 ? -22.711 -1.447 40.370 1.00 38.56 282 ASP A N 1
ATOM 2102 C CA . ASP A 1 282 ? -23.352 -1.955 41.595 1.00 38.56 282 ASP A CA 1
ATOM 2103 C C . ASP A 1 282 ? -22.487 -1.780 42.856 1.00 38.56 282 ASP A C 1
ATOM 2105 O O . ASP A 1 282 ? -23.000 -1.819 43.971 1.00 38.56 282 ASP A O 1
ATOM 2109 N N . ALA A 1 283 ? -21.184 -1.511 42.715 1.00 38.38 283 ALA A N 1
ATOM 2110 C CA . ALA A 1 283 ? -20.290 -1.326 43.864 1.00 38.38 283 ALA A CA 1
ATOM 2111 C C . ALA A 1 283 ? -20.328 0.101 44.446 1.00 38.38 283 ALA A C 1
ATOM 2113 O O . ALA A 1 283 ? -20.010 0.295 45.617 1.00 38.38 283 ALA A O 1
ATOM 2114 N N . ALA A 1 284 ? -20.743 1.103 43.662 1.00 37.41 284 ALA A N 1
ATOM 2115 C CA . ALA A 1 284 ? -20.841 2.488 44.131 1.00 37.41 284 ALA A CA 1
ATOM 2116 C C . ALA A 1 284 ? -22.152 2.788 44.887 1.00 37.41 284 ALA A C 1
ATOM 2118 O O . ALA A 1 284 ? -22.204 3.750 45.648 1.00 37.41 284 ALA A O 1
ATOM 2119 N N . ALA A 1 285 ? -23.188 1.954 44.735 1.00 41.56 285 ALA A N 1
ATOM 2120 C CA . ALA A 1 285 ? -24.439 2.082 45.489 1.00 41.56 285 ALA A CA 1
ATOM 2121 C C . ALA A 1 285 ? -24.371 1.446 46.894 1.00 41.56 285 ALA A C 1
ATOM 2123 O O . ALA A 1 285 ? -25.183 1.779 47.752 1.00 41.56 285 ALA A O 1
ATOM 2124 N N . GLY A 1 286 ? -23.399 0.560 47.151 1.00 36.12 286 GLY A N 1
ATOM 2125 C CA . GLY A 1 286 ? -23.254 -0.151 48.429 1.00 36.12 286 GLY A CA 1
ATOM 2126 C C . GLY A 1 286 ? -22.382 0.537 49.487 1.00 36.12 286 GLY A C 1
ATOM 2127 O O . GLY A 1 286 ? -22.379 0.099 50.627 1.00 36.12 286 GLY A O 1
ATOM 2128 N N . LEU A 1 287 ? -21.653 1.603 49.139 1.00 37.34 287 LEU A N 1
ATOM 2129 C CA . LEU A 1 287 ? -20.709 2.293 50.041 1.00 37.34 287 LEU A CA 1
ATOM 2130 C C . LEU A 1 287 ? -21.203 3.667 50.531 1.00 37.34 287 LEU A C 1
ATOM 2132 O O . LEU A 1 287 ? -20.454 4.401 51.165 1.00 37.34 287 LEU A O 1
ATOM 2136 N N . ALA A 1 288 ? -22.464 4.010 50.250 1.00 39.28 288 ALA A N 1
ATOM 2137 C CA . ALA A 1 288 ? -23.146 5.188 50.797 1.00 39.28 288 ALA A CA 1
ATOM 2138 C C . ALA A 1 288 ? -24.217 4.822 51.849 1.00 39.28 288 ALA A C 1
ATOM 2140 O O . ALA A 1 288 ? -25.052 5.658 52.187 1.00 39.28 288 ALA A O 1
ATOM 2141 N N . ALA A 1 289 ? -24.214 3.574 52.334 1.00 43.50 289 ALA A N 1
ATOM 2142 C CA . ALA A 1 289 ? -25.180 3.050 53.303 1.00 43.50 289 ALA A CA 1
ATOM 2143 C C . ALA A 1 289 ? -24.532 2.384 54.538 1.00 43.50 289 ALA A C 1
ATOM 2145 O O . ALA A 1 289 ? -25.195 1.592 55.206 1.00 43.50 289 ALA A O 1
ATOM 2146 N N . GLU A 1 290 ? -23.281 2.731 54.861 1.00 36.47 290 GLU A N 1
ATOM 2147 C CA . GLU A 1 290 ? -22.679 2.519 56.191 1.00 36.47 290 GLU A CA 1
ATOM 2148 C C . GLU A 1 290 ? -22.132 3.834 56.752 1.00 36.47 290 GLU A C 1
ATOM 2150 O O . GLU A 1 290 ? -21.464 4.571 55.989 1.00 36.47 290 GLU A O 1
#

Foldseek 3Di:
DDQPPVSVVLPPCNVVLLVQLQVCLVVADQLWDWLVVCCVRRVPPSDDPVCSVVVVVVCCVVLSWPWDDDPHTITIHSDDDPDRDRDDVCLVVLLVVLCVVLVVLLVLLLVLLVQLVVCVVVVNPVSNVVSLVVSVVSLVVSVVSLVVSVLVPHDLLSNLVSCVVRGDPSSQVSNCVVVVCSDNPNDDDDPDDDNPQPPPDQDDPPDDLLVLQLVVQASCAPVFDALVNSQVRDPPRDDSVVSVVSLVVCVVVVQKDWDFDADPPPRDTGIGIHGDPPPPPVVVVPVVPD

pLDDT: mean 77.66, std 15.75, range [35.38, 93.62]

Secondary structure (DSSP, 8-state):
----HHHHHHTTHHHHHHHHHHHHGGGS-TT-EEHHHHIIIIITTTS-GGGHHHHHHHHHHTTSSEEEEETTEEEEESS--SS------HHHHHHHHHHHHHHHHHHHHHHHHHHHHHHHHTT-HHHHHHHHHHHHHHHHHHHHHHHHHHHTT--HHHHHHHHHHHS-HHHHHHHHTT-GGGSTT-------S-------PPPPTTS-HHHHHHHHHHHHGGG-B-HHHHHHHSSS---HHHHHHHHHHHHHTTSEEEEEEESSTTSPEEEEEEEPPTT-TTTSSSSS--

Radius of gyration: 28.9 Å; chains: 1; bounding box: 68×54×92 Å